Protein AF-0000000084998919 (afdb_homodimer)

Structure (mmCIF, N/CA/C/O backbone):
data_AF-0000000084998919-model_v1
#
loop_
_entity.id
_entity.type
_entity.pdbx_description
1 polymer 'Protein phosphatase'
#
loop_
_atom_site.group_PDB
_atom_site.id
_atom_site.type_symbol
_atom_site.label_atom_id
_atom_site.label_alt_id
_atom_site.label_comp_id
_atom_site.label_asym_id
_atom_site.label_entity_id
_atom_site.label_seq_id
_atom_site.pdbx_PDB_ins_code
_atom_site.Cartn_x
_atom_site.Cartn_y
_atom_site.Cartn_z
_atom_site.occupancy
_atom_site.B_iso_or_equiv
_atom_site.auth_seq_id
_atom_site.auth_comp_id
_atom_site.auth_asym_id
_atom_site.auth_atom_id
_atom_site.pdbx_PDB_model_num
ATOM 1 N N . MET A 1 1 ? -21.094 8.062 -22.219 1 37.66 1 MET A N 1
ATOM 2 C CA . MET A 1 1 ? -20.047 7.621 -21.297 1 37.66 1 MET A CA 1
ATOM 3 C C . MET A 1 1 ? -20.672 7.105 -20 1 37.66 1 MET A C 1
ATOM 5 O O . MET A 1 1 ? -21.484 7.793 -19.375 1 37.66 1 MET A O 1
ATOM 9 N N . GLU A 1 2 ? -20.922 5.879 -19.828 1 47.16 2 GLU A N 1
ATOM 10 C CA . GLU A 1 2 ? -21.688 5.277 -18.75 1 47.16 2 GLU A CA 1
ATOM 11 C C . GLU A 1 2 ? -21.375 5.945 -17.406 1 47.16 2 GLU A C 1
ATOM 13 O O . GLU A 1 2 ? -20.219 6.301 -17.141 1 47.16 2 GLU A O 1
ATOM 18 N N . GLN A 1 3 ? -22.203 6.664 -16.875 1 56.97 3 GLN A N 1
ATOM 19 C CA . GLN A 1 3 ? -22.156 7.387 -15.602 1 56.97 3 GLN A CA 1
ATOM 20 C C . GLN A 1 3 ? -21.578 6.512 -14.492 1 56.97 3 GLN A C 1
ATOM 22 O O . GLN A 1 3 ? -22.219 5.547 -14.062 1 56.97 3 GLN A O 1
ATOM 27 N N . ILE A 1 4 ? -20.25 6.324 -14.516 1 64.62 4 ILE A N 1
ATOM 28 C CA . ILE A 1 4 ? -19.641 5.57 -13.43 1 64.62 4 ILE A CA 1
ATOM 29 C C . ILE A 1 4 ? -20.219 6.035 -12.094 1 64.62 4 ILE A C 1
ATOM 31 O O . ILE A 1 4 ? -20.281 7.234 -11.812 1 64.62 4 ILE A O 1
ATOM 35 N N . SER A 1 5 ? -21.031 5.168 -11.445 1 81.38 5 SER A N 1
ATOM 36 C CA . SER A 1 5 ? -21.688 5.473 -10.18 1 81.38 5 SER A CA 1
ATOM 37 C C . SER A 1 5 ? -20.672 5.629 -9.055 1 81.38 5 SER A C 1
ATOM 39 O O . SER A 1 5 ? -19.531 5.203 -9.18 1 81.38 5 SER A O 1
ATOM 41 N N . ARG A 1 6 ? -21.094 6.332 -8.109 1 81 6 ARG A N 1
ATOM 42 C CA . ARG A 1 6 ? -20.328 6.5 -6.891 1 81 6 ARG A CA 1
ATOM 43 C C . ARG A 1 6 ? -19.859 5.152 -6.348 1 81 6 ARG A C 1
ATOM 45 O O . ARG A 1 6 ? -18.688 4.988 -6.008 1 81 6 ARG A O 1
ATOM 52 N N . THR A 1 7 ? -20.688 4.25 -6.406 1 82.25 7 THR A N 1
ATOM 53 C CA . THR A 1 7 ? -20.406 2.922 -5.875 1 82.25 7 THR A CA 1
ATOM 54 C C . THR A 1 7 ? -19.328 2.223 -6.715 1 82.25 7 THR A C 1
ATOM 56 O O . THR A 1 7 ? -18.469 1.528 -6.176 1 82.25 7 THR A O 1
ATOM 59 N N . SER A 1 8 ? -19.453 2.494 -7.938 1 87.25 8 SER A N 1
ATOM 60 C CA . SER A 1 8 ? -18.5 1.876 -8.844 1 87.25 8 SER A CA 1
ATOM 61 C C . SER A 1 8 ? -17.094 2.443 -8.625 1 87.25 8 SER A C 1
ATOM 63 O O . SER A 1 8 ? -16.109 1.699 -8.609 1 87.25 8 SER A O 1
ATOM 65 N N . ILE A 1 9 ? -17.031 3.713 -8.43 1 87.44 9 ILE A N 1
ATOM 66 C CA . ILE A 1 9 ? -15.742 4.367 -8.234 1 87.44 9 ILE A CA 1
ATOM 67 C C . ILE A 1 9 ? -15.125 3.908 -6.914 1 87.44 9 ILE A C 1
ATOM 69 O O . ILE A 1 9 ? -13.938 3.6 -6.852 1 87.44 9 ILE A O 1
ATOM 73 N N . GLN A 1 10 ? -15.875 3.83 -5.879 1 86.44 10 GLN A N 1
ATOM 74 C CA . GLN A 1 10 ? -15.391 3.371 -4.582 1 86.44 10 GLN A CA 1
ATOM 75 C C . GLN A 1 10 ? -14.914 1.922 -4.656 1 86.44 10 GLN A C 1
ATOM 77 O O . GLN A 1 10 ? -13.906 1.562 -4.043 1 86.44 10 GLN A O 1
ATOM 82 N N . ALA A 1 11 ? -15.656 1.193 -5.395 1 86.38 11 ALA A N 1
ATOM 83 C CA . ALA A 1 11 ? -15.273 -0.208 -5.559 1 86.38 11 ALA A CA 1
ATOM 84 C C . ALA A 1 11 ? -13.93 -0.334 -6.266 1 86.38 11 ALA A C 1
ATOM 86 O O . ALA A 1 11 ? -13.102 -1.163 -5.887 1 86.38 11 ALA A O 1
ATOM 87 N N . LYS A 1 12 ? -13.734 0.476 -7.219 1 90.25 12 LYS A N 1
ATOM 88 C CA . LYS A 1 12 ? -12.477 0.462 -7.953 1 90.25 12 LYS A CA 1
ATOM 89 C C . LYS A 1 12 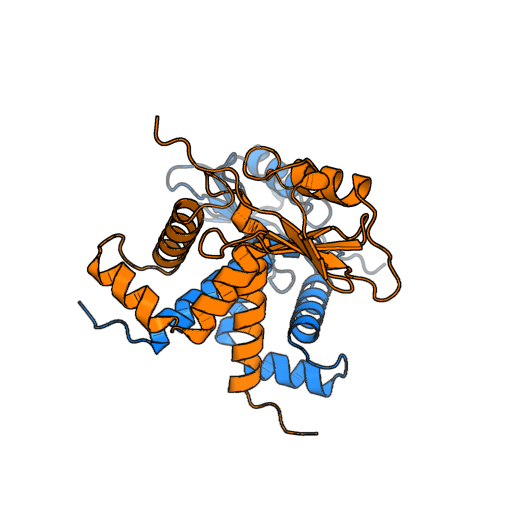? -11.32 0.926 -7.066 1 90.25 12 LYS A C 1
ATOM 91 O O . LYS A 1 12 ? -10.234 0.346 -7.098 1 90.25 12 LYS A O 1
ATOM 96 N N . ALA A 1 13 ? -11.602 1.945 -6.324 1 91.81 13 ALA A N 1
ATOM 97 C CA . ALA A 1 13 ? -10.586 2.439 -5.402 1 91.81 13 ALA A CA 1
ATOM 98 C C . ALA A 1 13 ? -10.234 1.385 -4.355 1 91.81 13 ALA A C 1
ATOM 100 O O . ALA A 1 13 ? -9.062 1.206 -4.02 1 91.81 13 ALA A O 1
ATOM 101 N N . PHE A 1 14 ? -11.273 0.803 -3.916 1 90.75 14 PHE A N 1
ATOM 102 C CA . PHE A 1 14 ? -11.086 -0.274 -2.951 1 90.75 14 PHE A CA 1
ATOM 103 C C . PHE A 1 14 ? -10.219 -1.384 -3.541 1 90.75 14 PHE A C 1
ATOM 105 O O . PHE A 1 14 ? -9.242 -1.812 -2.924 1 90.75 14 PHE A O 1
ATOM 112 N N . GLU A 1 15 ?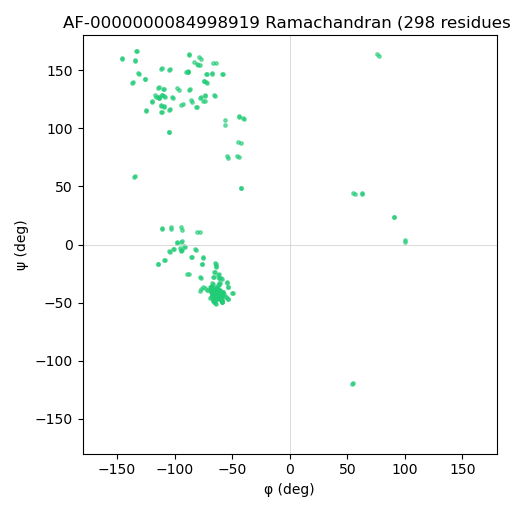 -10.539 -1.79 -4.633 1 90.69 15 GLU A N 1
ATOM 113 C CA . GLU A 1 15 ? -9.82 -2.879 -5.277 1 90.69 15 GLU A CA 1
ATOM 114 C C . GLU A 1 15 ? -8.367 -2.488 -5.555 1 90.69 15 GLU A C 1
ATOM 116 O O . GLU A 1 15 ? -7.449 -3.275 -5.316 1 90.69 15 GLU A O 1
ATOM 121 N N . PHE A 1 16 ? -8.234 -1.355 -6.059 1 94.31 16 PHE A N 1
ATOM 122 C CA . PHE A 1 16 ? -6.887 -0.884 -6.352 1 94.31 16 PHE A CA 1
ATOM 123 C C . PHE A 1 16 ? -6.035 -0.853 -5.086 1 94.31 16 PHE A C 1
ATOM 125 O O . PHE A 1 16 ? -4.902 -1.333 -5.086 1 94.31 16 PHE A O 1
ATOM 132 N N . ALA A 1 17 ? -6.574 -0.285 -4.047 1 95.31 17 ALA A N 1
ATOM 133 C CA . ALA A 1 17 ? -5.832 -0.177 -2.793 1 95.31 17 ALA A CA 1
ATOM 134 C C . ALA A 1 17 ? -5.477 -1.556 -2.244 1 95.31 17 ALA A C 1
ATOM 136 O O . ALA A 1 17 ? -4.371 -1.767 -1.746 1 95.31 17 ALA A O 1
ATOM 137 N N . LEU A 1 18 ? -6.398 -2.412 -2.344 1 94.06 18 LEU A N 1
ATOM 138 C CA . LEU A 1 18 ? -6.172 -3.762 -1.836 1 94.06 18 LEU A CA 1
ATOM 139 C C . LEU A 1 18 ? -5.086 -4.469 -2.635 1 94.06 18 LEU A C 1
ATOM 141 O O . LEU A 1 18 ? -4.211 -5.125 -2.059 1 94.06 18 LEU A O 1
ATOM 145 N N . LEU A 1 19 ? -5.105 -4.309 -3.885 1 93.69 19 LEU A N 1
ATOM 146 C CA . LEU A 1 19 ? -4.105 -4.957 -4.727 1 93.69 19 LEU A CA 1
ATOM 147 C C . LEU A 1 19 ? -2.721 -4.367 -4.477 1 93.69 19 LEU A C 1
ATOM 149 O O . LEU A 1 19 ? -1.732 -5.102 -4.41 1 93.69 19 LEU A O 1
ATOM 153 N N . GLU A 1 20 ? -2.674 -3.086 -4.336 1 95.5 20 GLU A N 1
ATOM 154 C CA . GLU A 1 20 ? -1.404 -2.449 -4 1 95.5 20 GLU A CA 1
ATOM 155 C C . GLU A 1 20 ? -0.883 -2.932 -2.65 1 95.5 20 GLU A C 1
ATOM 157 O O . GLU A 1 20 ? 0.324 -3.107 -2.471 1 95.5 20 GLU A O 1
ATOM 162 N N . LEU A 1 21 ? -1.812 -3.088 -1.752 1 96.38 21 LEU A N 1
ATOM 163 C CA . LEU A 1 21 ? -1.443 -3.605 -0.439 1 96.38 21 LEU A CA 1
ATOM 164 C C . LEU A 1 21 ? -0.798 -4.98 -0.558 1 96.38 21 LEU A C 1
ATOM 166 O O . LEU A 1 21 ? 0.233 -5.246 0.066 1 96.38 21 LEU A O 1
ATOM 170 N N . ILE A 1 22 ? -1.343 -5.738 -1.335 1 96.81 22 ILE A N 1
ATOM 171 C CA . ILE A 1 22 ? -0.809 -7.078 -1.531 1 96.81 22 ILE A CA 1
ATOM 172 C C . ILE A 1 22 ? 0.579 -6.996 -2.164 1 96.81 22 ILE A C 1
ATOM 174 O O . ILE A 1 22 ? 1.525 -7.625 -1.684 1 96.81 22 ILE A O 1
ATOM 178 N N . TYR A 1 23 ? 0.695 -6.172 -3.211 1 94.56 23 TYR A N 1
ATOM 179 C CA . TYR A 1 23 ? 1.979 -5.996 -3.881 1 94.56 23 TYR A CA 1
ATOM 180 C C . TYR A 1 23 ? 3.062 -5.598 -2.885 1 94.56 23 TYR A C 1
ATOM 182 O O . TYR A 1 23 ? 4.191 -6.094 -2.957 1 94.56 23 TYR A O 1
ATOM 190 N N . SER A 1 24 ? 2.672 -4.922 -1.953 1 94.12 24 SER A N 1
ATOM 191 C CA . SER A 1 24 ? 3.645 -4.34 -1.036 1 94.12 24 SER A CA 1
ATOM 192 C C . SER A 1 24 ? 3.965 -5.293 0.11 1 94.12 24 SER A C 1
ATOM 194 O O . SER A 1 24 ? 5.062 -5.25 0.67 1 94.12 24 SER A O 1
ATOM 196 N N . LYS A 1 25 ? 3.064 -6.191 0.436 1 96.88 25 LYS A N 1
ATOM 197 C CA . LYS A 1 25 ? 3.238 -6.914 1.692 1 96.88 25 LYS A CA 1
ATOM 198 C C . LYS A 1 25 ? 3.502 -8.398 1.44 1 96.88 25 LYS A C 1
ATOM 200 O O . LYS A 1 25 ? 3.992 -9.102 2.324 1 96.88 25 LYS A O 1
ATOM 205 N N . ARG A 1 26 ? 3.234 -8.836 0.348 1 96.81 26 ARG A N 1
ATOM 206 C CA . ARG A 1 26 ? 3.168 -10.266 0.086 1 96.81 26 ARG A CA 1
ATOM 207 C C . ARG A 1 26 ? 4.5 -10.945 0.4 1 96.81 26 ARG A C 1
ATOM 209 O O . ARG A 1 26 ? 4.527 -12.086 0.855 1 96.81 26 ARG A O 1
ATOM 216 N N . ASP A 1 27 ? 5.598 -10.32 0.28 1 96.62 27 ASP A N 1
ATOM 217 C CA . ASP A 1 27 ? 6.898 -10.945 0.482 1 96.62 27 ASP A CA 1
ATOM 218 C C . ASP A 1 27 ? 7.254 -11.016 1.966 1 96.62 27 ASP A C 1
ATOM 220 O O . ASP A 1 27 ? 8.266 -11.609 2.342 1 96.62 27 ASP A O 1
ATOM 224 N N . SER A 1 28 ? 6.402 -10.438 2.807 1 96.75 28 SER A N 1
ATOM 225 C CA . SER A 1 28 ? 6.664 -10.438 4.242 1 96.75 28 SER A CA 1
ATOM 226 C C . SER A 1 28 ? 6.168 -11.727 4.895 1 96.75 28 SER A C 1
ATOM 228 O O . SER A 1 28 ? 6.504 -12.016 6.043 1 96.75 28 SER A O 1
ATOM 230 N N . PHE A 1 29 ? 5.441 -12.492 4.199 1 97.31 29 PHE A N 1
ATOM 231 C CA . PHE A 1 29 ? 4.848 -13.695 4.773 1 97.31 29 PHE A CA 1
ATOM 232 C C . PHE A 1 29 ? 5.59 -14.945 4.316 1 97.31 29 PHE A C 1
ATOM 234 O O . PHE A 1 29 ? 5.566 -15.289 3.133 1 97.31 29 PHE A O 1
ATOM 241 N N . GLN A 1 30 ? 6.18 -15.617 5.293 1 96.88 30 GLN A N 1
ATOM 242 C CA . GLN A 1 30 ? 7.016 -16.781 5.004 1 96.88 30 GLN A CA 1
ATOM 243 C C . GLN A 1 30 ? 6.289 -18.078 5.352 1 96.88 30 GLN A C 1
ATOM 245 O O . GLN A 1 30 ? 5.449 -18.109 6.25 1 96.88 30 GLN A O 1
ATOM 250 N N . PRO A 1 31 ? 6.594 -19.234 4.625 1 97.12 31 PRO A N 1
ATOM 251 C CA . PRO A 1 31 ? 7.48 -19.375 3.469 1 97.12 31 PRO A CA 1
ATOM 252 C C . PRO A 1 31 ? 6.871 -18.828 2.184 1 97.12 31 PRO A C 1
ATOM 254 O O . PRO A 1 31 ? 5.684 -19.031 1.921 1 97.12 31 PRO A O 1
ATOM 257 N N . LEU A 1 32 ? 7.637 -18.203 1.383 1 97 32 LEU A N 1
ATOM 258 C CA . LEU A 1 32 ? 7.141 -17.625 0.136 1 97 32 LEU A CA 1
ATOM 259 C C . LEU A 1 32 ? 6.527 -18.703 -0.751 1 97 32 LEU A C 1
ATOM 261 O O . LEU A 1 32 ? 6.934 -19.859 -0.7 1 97 32 LEU A O 1
ATOM 265 N N . TRP A 1 33 ? 5.52 -18.266 -1.468 1 97.12 33 TRP A N 1
ATOM 266 C CA . TRP A 1 33 ? 4.906 -19.125 -2.479 1 97.12 33 TRP A CA 1
ATOM 267 C C . TRP A 1 33 ? 4.281 -20.359 -1.841 1 97.12 33 TRP A C 1
ATOM 269 O O . TRP A 1 33 ? 4.496 -21.484 -2.303 1 97.12 33 TRP A O 1
ATOM 279 N N . SER A 1 34 ? 3.613 -20.234 -0.817 1 96.19 34 SER A N 1
ATOM 280 C CA . SER A 1 34 ? 2.951 -21.328 -0.124 1 96.19 34 SER A CA 1
ATOM 281 C C . SER A 1 34 ? 1.522 -20.953 0.261 1 96.19 34 SER A C 1
ATOM 283 O O . SER A 1 34 ? 1.191 -19.781 0.373 1 96.19 34 SER A O 1
ATOM 285 N N . VAL A 1 35 ? 0.712 -22 0.474 1 95.38 35 VAL A N 1
ATOM 286 C CA . VAL A 1 35 ? -0.646 -21.797 0.963 1 95.38 35 VAL A CA 1
ATOM 287 C C . VAL A 1 35 ? -0.602 -21.125 2.336 1 95.38 35 VAL A C 1
ATOM 289 O O . VAL A 1 35 ? -1.447 -20.281 2.652 1 95.38 35 VAL A O 1
ATOM 292 N N . ASP A 1 36 ? 0.438 -21.391 3.021 1 96.38 36 ASP A N 1
ATOM 293 C CA . ASP A 1 36 ? 0.596 -20.828 4.359 1 96.38 36 ASP A CA 1
ATOM 294 C C . ASP A 1 36 ? 0.81 -19.328 4.301 1 96.38 36 ASP A C 1
ATOM 296 O O . ASP A 1 36 ? 0.238 -18.578 5.098 1 96.38 36 ASP A O 1
ATOM 300 N N . SER A 1 37 ? 1.656 -18.875 3.41 1 97.25 37 SER A N 1
ATOM 301 C CA . SER A 1 37 ? 1.906 -17.453 3.307 1 97.25 37 SER A CA 1
ATOM 302 C C . SER A 1 37 ? 0.637 -16.688 2.928 1 97.25 37 SER A C 1
ATOM 304 O O . SER A 1 37 ? 0.391 -15.594 3.43 1 97.25 37 SER A O 1
ATOM 306 N N . TRP A 1 38 ? -0.185 -17.281 2.123 1 95.88 38 TRP A N 1
ATOM 307 C CA . TRP A 1 38 ? -1.464 -16.688 1.739 1 95.88 38 TRP A CA 1
ATOM 308 C C . TRP A 1 38 ? -2.406 -16.609 2.936 1 95.88 38 TRP A C 1
ATOM 310 O O . TRP A 1 38 ? -3.008 -15.57 3.189 1 95.88 38 TRP A O 1
ATOM 320 N N . ALA A 1 39 ? -2.477 -17.688 3.625 1 94.06 39 ALA A N 1
ATOM 321 C CA . ALA A 1 39 ? -3.33 -17.734 4.809 1 94.06 39 ALA A CA 1
ATOM 322 C C . ALA A 1 39 ? -2.885 -16.688 5.836 1 94.06 39 ALA A C 1
ATOM 324 O O . ALA A 1 39 ? -3.717 -16.016 6.441 1 94.06 39 ALA A O 1
ATOM 325 N N . LYS A 1 40 ? -1.586 -16.594 6.043 1 96.12 40 LYS A N 1
ATOM 326 C CA . LYS A 1 40 ? -1.037 -15.617 6.977 1 96.12 40 LYS A CA 1
ATOM 327 C C . LYS A 1 40 ? -1.393 -14.195 6.555 1 96.12 40 LYS A C 1
ATOM 329 O O . LYS A 1 40 ? -1.718 -13.359 7.398 1 96.12 40 LYS A O 1
ATOM 334 N N . PHE A 1 41 ? -1.355 -13.938 5.32 1 96.38 41 PHE A N 1
ATOM 335 C CA . PHE A 1 41 ? -1.739 -12.625 4.816 1 96.38 41 PHE A CA 1
ATOM 336 C C . PHE A 1 41 ? -3.199 -12.328 5.141 1 96.38 41 PHE A C 1
ATOM 338 O O . PHE A 1 41 ? -3.523 -11.242 5.625 1 96.38 41 PHE A O 1
ATOM 345 N N . LEU A 1 42 ? -4.062 -13.305 4.875 1 94 42 LEU A N 1
ATOM 346 C CA . LEU A 1 42 ? -5.488 -13.102 5.109 1 94 42 LEU A CA 1
ATOM 347 C C . LEU A 1 42 ? -5.766 -12.859 6.59 1 94 42 LEU A C 1
ATOM 349 O O . LEU A 1 42 ? -6.59 -12.016 6.945 1 94 42 LEU A O 1
ATOM 353 N N . ILE A 1 43 ? -5.07 -13.609 7.379 1 95.31 43 ILE A N 1
ATOM 354 C CA . ILE A 1 43 ? -5.215 -13.438 8.82 1 95.31 43 ILE A CA 1
ATOM 355 C C . ILE A 1 43 ? -4.734 -12.047 9.219 1 95.31 43 ILE A C 1
ATOM 357 O O . ILE A 1 43 ? -5.426 -11.328 9.953 1 95.31 43 ILE A O 1
ATOM 361 N N . TRP A 1 44 ? -3.584 -11.727 8.789 1 96.5 44 TRP A N 1
ATOM 362 C CA . TRP A 1 44 ? -3.018 -10.406 9.055 1 96.5 44 TRP A CA 1
ATOM 363 C C . TRP A 1 44 ? -3.979 -9.305 8.617 1 96.5 44 TRP A C 1
ATOM 365 O O . TRP A 1 44 ? -4.227 -8.359 9.375 1 96.5 44 TRP A O 1
ATOM 375 N N . LEU A 1 45 ? -4.555 -9.398 7.418 1 95.06 45 LEU A N 1
ATOM 376 C CA . LEU A 1 45 ? -5.48 -8.398 6.887 1 95.06 45 LEU A CA 1
ATOM 377 C C . LEU A 1 45 ? -6.73 -8.305 7.754 1 95.06 45 LEU A C 1
ATOM 379 O O . LEU A 1 45 ? -7.164 -7.203 8.102 1 95.06 45 LEU A O 1
ATOM 383 N N . SER A 1 46 ? -7.227 -9.422 8.102 1 94 46 SER A N 1
ATOM 384 C CA . SER A 1 46 ? -8.43 -9.453 8.93 1 94 46 SER A CA 1
ATOM 385 C C . SER A 1 46 ? -8.203 -8.781 10.273 1 94 46 SER A C 1
ATOM 387 O O . SER A 1 46 ? -9.039 -8 10.734 1 94 46 SER A O 1
ATOM 389 N N . LEU A 1 47 ? -7.062 -9.039 10.867 1 94.31 47 LEU A N 1
ATOM 390 C CA . LEU A 1 47 ? -6.719 -8.453 12.164 1 94.31 47 LEU A CA 1
ATOM 391 C C . LEU A 1 47 ? -6.582 -6.934 12.055 1 94.31 47 LEU A C 1
ATOM 393 O O . LEU A 1 47 ? -7.035 -6.199 12.93 1 94.31 47 LEU A O 1
ATOM 397 N N . ASN A 1 48 ? -6.008 -6.562 10.961 1 93.44 48 ASN A N 1
ATOM 398 C CA . ASN A 1 48 ? -5.801 -5.133 10.773 1 93.44 48 ASN A CA 1
ATOM 399 C C . ASN A 1 48 ? -7.102 -4.422 10.398 1 93.44 48 ASN A C 1
ATOM 401 O O . ASN A 1 48 ? -7.172 -3.193 10.438 1 93.44 48 ASN A O 1
ATOM 405 N N . CYS A 1 49 ? -8.07 -5.133 10.109 1 90.38 49 CYS A N 1
ATOM 406 C CA . CYS A 1 49 ? -9.398 -4.57 9.859 1 90.38 49 CYS A CA 1
ATOM 407 C C . CYS A 1 49 ? -10.242 -4.598 11.133 1 90.38 49 CYS A C 1
ATOM 409 O O . CYS A 1 49 ? -11.43 -4.281 11.094 1 90.38 49 CYS A O 1
ATOM 411 N N . GLY A 1 50 ? -9.766 -5.031 12.258 1 87.19 50 GLY A N 1
ATOM 412 C CA . GLY A 1 50 ? -10.43 -4.941 13.547 1 87.19 50 GLY A CA 1
ATOM 413 C C . GLY A 1 50 ? -11.109 -6.238 13.961 1 87.19 50 GLY A C 1
ATOM 414 O O . GLY A 1 50 ? -11.883 -6.262 14.914 1 87.19 50 GLY A O 1
ATOM 415 N N . LEU A 1 51 ? -10.906 -7.211 13.125 1 87.75 51 LEU A N 1
ATOM 416 C CA . LEU A 1 51 ? -11.516 -8.492 13.477 1 87.75 51 LEU A CA 1
ATOM 417 C C . LEU A 1 51 ? -10.633 -9.258 14.453 1 87.75 51 LEU A C 1
ATOM 419 O O . LEU A 1 51 ? -9.438 -8.977 14.57 1 87.75 51 LEU A O 1
ATOM 423 N N . SER A 1 52 ? -11.375 -10.125 15.125 1 85.25 52 SER A N 1
ATOM 424 C CA . SER A 1 52 ? -10.625 -10.938 16.078 1 85.25 52 SER A CA 1
ATOM 425 C C . SER A 1 52 ? -9.891 -12.078 15.375 1 85.25 52 SER A C 1
ATOM 427 O O . SER A 1 52 ? -10.148 -12.352 14.203 1 85.25 52 SER A O 1
ATOM 429 N N . GLY A 1 53 ? -8.859 -12.664 16.078 1 84.5 53 GLY A N 1
ATOM 430 C CA . GLY A 1 53 ? -8.086 -13.773 15.523 1 84.5 53 GLY A CA 1
ATOM 431 C C . GLY A 1 53 ? -8.789 -15.109 15.672 1 84.5 53 GLY A C 1
ATOM 432 O O . GLY A 1 53 ? -8.25 -16.141 15.273 1 84.5 53 GLY A O 1
ATOM 433 N N . GLU A 1 54 ? -10.031 -15.016 16.062 1 89.12 54 GLU A N 1
ATOM 434 C CA . GLU A 1 54 ? -10.797 -16.25 16.234 1 89.12 54 GLU A CA 1
ATOM 435 C C . GLU A 1 54 ? -11.266 -16.812 14.898 1 89.12 54 GLU A C 1
ATOM 437 O O . GLU A 1 54 ? -11.523 -16.047 13.961 1 89.12 54 GLU A O 1
ATOM 442 N N . LYS A 1 55 ? -11.477 -18.094 14.875 1 87.12 55 LYS A N 1
ATOM 443 C CA . LYS A 1 55 ? -11.828 -18.797 13.641 1 87.12 55 LYS A CA 1
ATOM 444 C C . LYS A 1 55 ? -13.109 -18.234 13.031 1 87.12 55 LYS A C 1
ATOM 446 O O . LYS A 1 55 ? -13.18 -18 11.82 1 87.12 55 LYS A O 1
ATOM 451 N N . GLU A 1 56 ? -14.039 -18.047 13.844 1 87 56 GLU A N 1
ATOM 452 C CA . GLU A 1 56 ? -15.328 -17.547 13.367 1 87 56 GLU A CA 1
ATOM 453 C C . GLU A 1 56 ? -15.172 -16.188 12.703 1 87 56 GLU A C 1
ATOM 455 O O . GLU A 1 56 ? -15.797 -15.914 11.68 1 87 56 GLU A O 1
ATOM 460 N N . SER A 1 57 ? -14.406 -15.344 13.281 1 87.19 57 SER A N 1
ATOM 461 C CA . SER A 1 57 ? -14.164 -14.008 12.742 1 87.19 57 SER A CA 1
ATOM 462 C C . SER A 1 57 ? -13.438 -14.07 11.406 1 87.19 57 SER A C 1
ATOM 464 O O . SER A 1 57 ? -13.75 -13.32 10.477 1 87.19 57 SER A O 1
ATOM 466 N N . LEU A 1 58 ? -12.531 -14.969 11.305 1 86.44 58 LEU A N 1
ATOM 467 C CA . LEU A 1 58 ? -11.758 -15.125 10.078 1 86.44 58 LEU A CA 1
ATOM 468 C C . LEU A 1 58 ? -12.633 -15.656 8.945 1 86.44 58 LEU A C 1
ATOM 470 O O . LEU A 1 58 ? -12.484 -15.234 7.797 1 86.44 58 LEU A O 1
ATOM 474 N N . GLU A 1 59 ? -13.516 -16.516 9.336 1 87.06 59 GLU A N 1
ATOM 475 C CA . GLU A 1 59 ? -14.461 -17.047 8.352 1 87.06 59 GLU A CA 1
ATOM 476 C C . GLU A 1 59 ? -15.406 -15.953 7.863 1 87.06 59 GLU A C 1
ATOM 478 O O . GLU A 1 59 ? -15.734 -15.883 6.676 1 87.06 59 GLU A O 1
ATOM 483 N N . MET A 1 60 ? -15.781 -15.141 8.773 1 87.88 60 MET A N 1
ATOM 484 C CA . MET A 1 60 ? -16.656 -14.016 8.422 1 87.88 60 MET A CA 1
ATOM 485 C C . MET A 1 60 ? -15.938 -13.055 7.48 1 87.88 60 MET A C 1
ATOM 487 O O . MET A 1 60 ? -16.547 -12.539 6.543 1 87.88 60 MET A O 1
ATOM 491 N N . PHE A 1 61 ? -14.766 -12.852 7.793 1 91.5 61 PHE A N 1
ATOM 492 C CA . PHE A 1 61 ? -13.961 -11.992 6.938 1 91.5 61 PHE A CA 1
ATOM 493 C C . PHE A 1 61 ? -13.898 -12.539 5.516 1 91.5 61 PHE A C 1
ATOM 495 O O . PHE A 1 61 ? -14.164 -11.82 4.555 1 91.5 61 PHE A O 1
ATOM 502 N N . ALA A 1 62 ? -13.586 -13.781 5.402 1 87.44 62 ALA A N 1
ATOM 503 C CA . ALA A 1 62 ? -13.477 -14.43 4.102 1 87.44 62 ALA A CA 1
ATOM 504 C C . ALA A 1 62 ? -14.797 -14.336 3.332 1 87.44 62 ALA A C 1
ATOM 506 O O . ALA A 1 62 ? -14.805 -14.039 2.137 1 87.44 62 ALA A O 1
ATOM 507 N N . LYS A 1 63 ? -15.844 -14.523 4.031 1 89.62 63 LYS A N 1
ATOM 508 C CA . LYS A 1 63 ? -17.156 -14.445 3.416 1 89.62 63 LYS A CA 1
ATOM 509 C C . LYS A 1 63 ? -17.469 -13.023 2.955 1 89.62 63 LYS A C 1
ATOM 511 O O . LYS A 1 63 ? -18.062 -12.828 1.888 1 89.62 63 LYS A O 1
ATOM 516 N N . ALA A 1 64 ? -17.078 -12.141 3.744 1 89.88 64 ALA A N 1
ATOM 517 C CA . ALA A 1 64 ? -17.359 -10.734 3.439 1 89.88 64 ALA A CA 1
ATOM 518 C C . ALA A 1 64 ? -16.578 -10.281 2.209 1 89.88 64 ALA A C 1
ATOM 520 O O . ALA A 1 64 ? -17.078 -9.492 1.405 1 89.88 64 ALA A O 1
ATOM 521 N N . MET A 1 65 ? -15.391 -10.648 2.027 1 88.81 65 MET A N 1
ATOM 522 C CA . MET A 1 65 ? -14.578 -10.281 0.874 1 88.81 65 MET A CA 1
ATOM 523 C C . MET A 1 65 ? -15.133 -10.898 -0.406 1 88.81 65 MET A C 1
ATOM 525 O O . MET A 1 65 ? -15.055 -10.289 -1.476 1 88.81 65 MET A O 1
ATOM 529 N N . GLY A 1 66 ? -15.812 -12.047 -0.199 1 88.94 66 GLY A N 1
ATOM 530 C CA . GLY A 1 66 ? -16.406 -12.734 -1.336 1 88.94 66 GLY A CA 1
ATOM 531 C C . GLY A 1 66 ? -15.391 -13.508 -2.158 1 88.94 66 GLY A C 1
ATOM 532 O O . GLY A 1 66 ? -14.211 -13.156 -2.197 1 88.94 66 GLY A O 1
ATOM 533 N N . SER A 1 67 ? -15.891 -14.43 -2.959 1 91 67 SER A N 1
ATOM 534 C CA . SER A 1 67 ? -15.047 -15.367 -3.693 1 91 67 SER A CA 1
ATOM 535 C C . SER A 1 67 ? -14.344 -14.68 -4.863 1 91 67 SER A C 1
ATOM 537 O O . SER A 1 67 ? -13.164 -14.922 -5.121 1 91 67 SER A O 1
ATOM 539 N N . ALA A 1 68 ? -15.039 -13.805 -5.484 1 90.25 68 ALA A N 1
ATOM 540 C CA . ALA A 1 68 ? -14.477 -13.148 -6.66 1 90.25 68 ALA A CA 1
ATOM 541 C C . ALA A 1 68 ? -13.273 -12.289 -6.281 1 90.25 68 ALA A C 1
ATOM 543 O O . ALA A 1 68 ? -12.203 -12.406 -6.883 1 90.25 68 ALA A O 1
ATOM 544 N N . LEU A 1 69 ? -13.453 -11.492 -5.285 1 90.12 69 LEU A N 1
ATOM 545 C CA . LEU A 1 69 ? -12.375 -10.617 -4.848 1 90.12 69 LEU A CA 1
ATOM 546 C C . LEU A 1 69 ? -11.219 -11.422 -4.258 1 90.12 69 LEU A C 1
ATOM 548 O O . LEU A 1 69 ? -10.055 -11.148 -4.555 1 90.12 69 LEU A O 1
ATOM 552 N N . THR A 1 70 ? -11.523 -12.43 -3.479 1 92.19 70 THR A N 1
ATOM 553 C CA . THR A 1 70 ? -10.492 -13.25 -2.852 1 92.19 70 THR A CA 1
ATOM 554 C C . THR A 1 70 ? -9.648 -13.961 -3.908 1 92.19 70 THR A C 1
ATOM 556 O O . THR A 1 70 ? -8.43 -14.047 -3.781 1 92.19 70 THR A O 1
ATOM 559 N N . SER A 1 71 ? -10.344 -14.414 -4.898 1 93.75 71 SER A N 1
ATOM 560 C CA . SER A 1 71 ? -9.633 -15.086 -5.98 1 93.75 71 SER A CA 1
ATOM 561 C C . SER A 1 71 ? -8.68 -14.125 -6.688 1 93.75 71 SER A C 1
ATOM 563 O O . SER A 1 71 ? -7.535 -14.484 -6.984 1 93.75 71 SER A O 1
ATOM 565 N N . ARG A 1 72 ? -9.117 -12.93 -6.906 1 93.75 72 ARG A N 1
ATOM 566 C CA . ARG A 1 72 ? -8.273 -11.922 -7.547 1 93.75 72 ARG A CA 1
ATOM 567 C C . ARG A 1 72 ? -7.086 -11.555 -6.664 1 93.75 72 ARG A C 1
ATOM 569 O O . ARG A 1 72 ? -5.961 -11.414 -7.148 1 93.75 72 ARG A O 1
ATOM 576 N N . MET A 1 73 ? -7.379 -11.391 -5.387 1 94.94 73 MET A N 1
ATOM 577 C CA . MET A 1 73 ? -6.316 -11.086 -4.438 1 94.94 73 MET A CA 1
ATOM 578 C C . MET A 1 73 ? -5.258 -12.188 -4.438 1 94.94 73 MET A C 1
ATOM 580 O O . MET A 1 73 ? -4.059 -11.898 -4.445 1 94.94 73 MET A O 1
ATOM 584 N N . ARG A 1 74 ? -5.746 -13.383 -4.457 1 96.31 74 ARG A N 1
ATOM 585 C CA . ARG A 1 74 ? -4.828 -14.523 -4.426 1 96.31 74 ARG A CA 1
ATOM 586 C C . ARG A 1 74 ? -3.963 -14.562 -5.68 1 96.31 74 ARG A C 1
ATOM 588 O O . ARG A 1 74 ? -2.76 -14.82 -5.602 1 96.31 74 ARG A O 1
ATOM 595 N N . LYS A 1 75 ? -4.566 -14.336 -6.773 1 96.69 75 LYS A N 1
ATOM 596 C CA . LYS A 1 75 ? -3.816 -14.297 -8.023 1 96.69 75 LYS A CA 1
ATOM 597 C C . LYS A 1 75 ? -2.676 -13.281 -7.949 1 96.69 75 LYS A C 1
ATOM 599 O O . LYS A 1 75 ? -1.533 -13.602 -8.289 1 96.69 75 LYS A O 1
ATOM 604 N N . ILE A 1 76 ? -2.982 -12.125 -7.434 1 97 76 ILE A N 1
ATOM 605 C CA . ILE A 1 76 ? -1.993 -11.062 -7.328 1 97 76 ILE A CA 1
ATOM 606 C C . ILE A 1 76 ? -0.923 -11.453 -6.309 1 97 76 ILE A C 1
ATOM 608 O O . ILE A 1 76 ? 0.258 -11.148 -6.496 1 97 76 ILE A O 1
ATOM 612 N N . PHE A 1 77 ? -1.336 -12.117 -5.297 1 98.31 77 PHE A N 1
ATOM 613 C CA . PHE A 1 77 ? -0.423 -12.547 -4.246 1 98.31 77 PHE A CA 1
ATOM 614 C C . PHE A 1 77 ? 0.648 -13.477 -4.805 1 98.31 77 PHE A C 1
ATOM 616 O O . PHE A 1 77 ? 1.812 -13.406 -4.406 1 98.31 77 PHE A O 1
ATOM 623 N N . PHE A 1 78 ? 0.296 -14.258 -5.801 1 98.5 78 PHE A N 1
ATOM 624 C CA . PHE A 1 78 ? 1.203 -15.305 -6.258 1 98.5 78 PHE A CA 1
ATOM 625 C C . PHE A 1 78 ? 1.75 -14.984 -7.645 1 98.5 78 PHE A C 1
ATOM 627 O O . PHE A 1 78 ? 2.303 -15.859 -8.312 1 98.5 78 PHE A O 1
ATOM 634 N N . GLU A 1 79 ? 1.598 -13.797 -8.117 1 97.94 79 GLU A N 1
ATOM 635 C CA . GLU A 1 79 ? 2.201 -13.391 -9.383 1 97.94 79 GLU A CA 1
ATOM 636 C C . GLU A 1 79 ? 3.318 -12.375 -9.164 1 97.94 79 GLU A C 1
ATOM 638 O O . GLU A 1 79 ? 3.352 -11.695 -8.133 1 97.94 79 GLU A O 1
ATOM 643 N N . ARG A 1 80 ? 4.246 -12.359 -10.039 1 98 80 ARG A N 1
ATOM 644 C CA . ARG A 1 80 ? 5.297 -11.352 -10.094 1 98 80 ARG A CA 1
ATOM 645 C C . ARG A 1 80 ? 5.543 -10.891 -11.531 1 98 80 ARG A C 1
ATOM 647 O O . ARG A 1 80 ? 5.531 -11.711 -12.453 1 98 80 ARG A O 1
ATOM 654 N N . ALA A 1 81 ? 5.719 -9.641 -11.641 1 96.31 81 ALA A N 1
ATOM 655 C CA . ALA A 1 81 ? 6.148 -9.07 -12.914 1 96.31 81 ALA A CA 1
ATOM 656 C C . ALA A 1 81 ? 7.59 -8.578 -12.836 1 96.31 81 ALA A C 1
ATOM 658 O O . ALA A 1 81 ? 7.93 -7.762 -11.977 1 96.31 81 ALA A O 1
ATOM 659 N N . LEU A 1 82 ? 8.414 -9.156 -13.641 1 96.38 82 LEU A N 1
ATOM 660 C CA . LEU A 1 82 ? 9.805 -8.711 -13.758 1 96.38 82 LEU A CA 1
ATOM 661 C C . LEU A 1 82 ? 10.016 -7.926 -15.047 1 96.38 82 LEU A C 1
ATOM 663 O O . LEU A 1 82 ? 10.352 -8.508 -16.078 1 96.38 82 LEU A O 1
ATOM 667 N N . GLU A 1 83 ? 9.961 -6.645 -14.977 1 93.44 83 GLU A N 1
ATOM 668 C CA . GLU A 1 83 ? 9.961 -5.77 -16.141 1 93.44 83 GLU A CA 1
ATOM 669 C C . GLU A 1 83 ? 11.312 -5.812 -16.859 1 93.44 83 GLU A C 1
ATOM 671 O O . GLU A 1 83 ? 11.367 -5.75 -18.094 1 93.44 83 GLU A O 1
ATOM 676 N N . ASP A 1 84 ? 12.344 -5.867 -16.109 1 93.44 84 ASP A N 1
ATOM 677 C CA . ASP A 1 84 ? 13.68 -5.859 -16.703 1 93.44 84 ASP A CA 1
ATOM 678 C C . ASP A 1 84 ? 13.922 -7.113 -17.531 1 93.44 84 ASP A C 1
ATOM 680 O O . ASP A 1 84 ? 14.695 -7.09 -18.5 1 93.44 84 ASP A O 1
ATOM 684 N N . LEU A 1 85 ? 13.195 -8.211 -17.25 1 94.5 85 LEU A N 1
ATOM 685 C CA . LEU A 1 85 ? 13.281 -9.445 -18.016 1 94.5 85 LEU A CA 1
ATOM 686 C C . LEU A 1 85 ? 12.062 -9.609 -18.922 1 94.5 85 LEU A C 1
ATOM 688 O O . LEU A 1 85 ? 11.984 -10.562 -19.703 1 94.5 85 LEU A O 1
ATOM 692 N N . SER A 1 86 ? 11.148 -8.688 -18.75 1 94.62 86 SER A N 1
ATOM 693 C CA . SER A 1 86 ? 9.883 -8.695 -19.469 1 94.62 86 SER A CA 1
ATOM 694 C C . SER A 1 86 ? 9.133 -10.008 -19.281 1 94.62 86 SER A C 1
ATOM 696 O O . SER A 1 86 ? 8.656 -10.609 -20.234 1 94.62 86 SER A O 1
ATOM 698 N N . LEU A 1 87 ? 9.094 -10.492 -18.062 1 96.5 87 LEU A N 1
ATOM 699 C CA . LEU A 1 87 ? 8.438 -11.758 -17.75 1 96.5 87 LEU A CA 1
ATOM 700 C C . LEU A 1 87 ? 7.414 -11.57 -16.641 1 96.5 87 LEU A C 1
ATOM 702 O O . LEU A 1 87 ? 7.629 -10.781 -15.719 1 96.5 87 LEU A O 1
ATOM 706 N N . HIS A 1 88 ? 6.355 -12.227 -16.75 1 97.25 88 HIS A N 1
ATOM 707 C CA . HIS A 1 88 ? 5.328 -12.367 -15.734 1 97.25 88 HIS A CA 1
ATOM 708 C C . HIS A 1 88 ? 5.246 -13.805 -15.227 1 97.25 88 HIS A C 1
ATOM 710 O O . HIS A 1 88 ? 5.152 -14.742 -16.016 1 97.25 88 HIS A O 1
ATOM 716 N N . VAL A 1 89 ? 5.328 -13.93 -13.961 1 98 89 VAL A N 1
ATOM 717 C CA . VAL A 1 89 ? 5.34 -15.258 -13.352 1 98 89 VAL A CA 1
ATOM 718 C C . VAL A 1 89 ? 4.066 -15.461 -12.531 1 98 89 VAL A C 1
ATOM 720 O O . VAL A 1 89 ? 3.705 -14.609 -11.711 1 98 89 VAL A O 1
ATOM 723 N N . MET A 1 90 ? 3.332 -16.484 -12.758 1 97.88 90 MET A N 1
ATOM 724 C CA . MET A 1 90 ? 2.207 -16.938 -11.945 1 97.88 90 MET A CA 1
ATOM 725 C C . MET A 1 90 ? 2.533 -18.25 -11.25 1 97.88 90 MET A C 1
ATOM 727 O O . MET A 1 90 ? 2.693 -19.281 -11.906 1 97.88 90 MET A O 1
ATOM 731 N N . ALA A 1 91 ? 2.609 -18.203 -9.93 1 98.31 91 ALA A N 1
ATOM 732 C CA . ALA A 1 91 ? 3.076 -19.375 -9.195 1 98.31 91 ALA A CA 1
ATOM 733 C C . ALA A 1 91 ? 2.189 -19.656 -7.98 1 98.31 91 ALA A C 1
ATOM 735 O O . ALA A 1 91 ? 2.682 -19.75 -6.855 1 98.31 91 ALA A O 1
ATOM 736 N N . ASP A 1 92 ? 0.942 -19.844 -8.227 1 97.62 92 ASP A N 1
ATOM 737 C CA . ASP A 1 92 ? 0.037 -20.281 -7.168 1 97.62 92 ASP A CA 1
ATOM 738 C C . ASP A 1 92 ? 0.254 -21.75 -6.828 1 97.62 92 ASP A C 1
ATOM 740 O O . ASP A 1 92 ? 0.111 -22.609 -7.691 1 97.62 92 ASP A O 1
ATOM 744 N N . PRO A 1 93 ? 0.542 -22.047 -5.59 1 96.56 93 PRO A N 1
ATOM 745 C CA . PRO A 1 93 ? 0.83 -23.422 -5.199 1 96.56 93 PRO A CA 1
ATOM 746 C C . PRO A 1 93 ? -0.369 -24.359 -5.387 1 96.56 93 PRO A C 1
ATOM 748 O O . PRO A 1 93 ? -0.215 -25.578 -5.367 1 96.56 93 PRO A O 1
ATOM 751 N N . ALA A 1 94 ? -1.496 -23.812 -5.473 1 95.06 94 ALA A N 1
ATOM 752 C CA . ALA A 1 94 ? -2.682 -24.641 -5.684 1 95.06 94 ALA A CA 1
ATOM 753 C C . ALA A 1 94 ? -2.773 -25.109 -7.129 1 95.06 94 ALA A C 1
ATOM 755 O O . ALA A 1 94 ? -3.551 -26.016 -7.449 1 95.06 94 ALA A O 1
ATOM 756 N N . GLU A 1 95 ? -2.027 -24.469 -8.023 1 95.06 95 GLU A N 1
ATOM 757 C CA . GLU A 1 95 ? -1.993 -24.875 -9.43 1 95.06 95 GLU A CA 1
ATOM 758 C C . GLU A 1 95 ? -0.939 -25.953 -9.672 1 95.06 95 GLU A C 1
ATOM 760 O O . GLU A 1 95 ? -0.008 -26.109 -8.883 1 95.06 95 GLU A O 1
ATOM 765 N N . ALA A 1 96 ? -1.022 -26.609 -10.781 1 93.94 96 ALA A N 1
ATOM 766 C CA . ALA A 1 96 ? -0.168 -27.75 -11.07 1 93.94 96 ALA A CA 1
ATOM 767 C C . ALA A 1 96 ? 1.23 -27.297 -11.484 1 93.94 96 ALA A C 1
ATOM 769 O O . ALA A 1 96 ? 2.205 -28.031 -11.297 1 93.94 96 ALA A O 1
ATOM 770 N N . GLN A 1 97 ? 1.294 -26.109 -12.062 1 96.12 97 GLN A N 1
ATOM 771 C CA . GLN A 1 97 ? 2.566 -25.656 -12.609 1 96.12 97 GLN A CA 1
ATOM 772 C C . GLN A 1 97 ? 2.719 -24.141 -12.445 1 96.12 97 GLN A C 1
ATOM 774 O O . GLN A 1 97 ? 1.747 -23.438 -12.148 1 96.12 97 GLN A O 1
ATOM 779 N N . VAL A 1 98 ? 3.914 -23.75 -12.523 1 98.06 98 VAL A N 1
ATOM 780 C CA . VAL A 1 98 ? 4.246 -22.328 -12.602 1 98.06 98 VAL A CA 1
ATOM 781 C C . VAL A 1 98 ? 4.227 -21.875 -14.055 1 98.06 98 VAL A C 1
ATOM 783 O O . VAL A 1 98 ? 4.734 -22.562 -14.938 1 98.06 98 VAL A O 1
ATOM 786 N N . LEU A 1 99 ? 3.582 -20.75 -14.289 1 97.56 99 LEU A N 1
ATOM 787 C CA . LEU A 1 99 ? 3.488 -20.234 -15.656 1 97.56 99 LEU A CA 1
ATOM 788 C C . LEU A 1 99 ? 4.348 -18.984 -15.82 1 97.56 99 LEU A C 1
ATOM 790 O O . LEU A 1 99 ? 4.332 -18.094 -14.969 1 97.56 99 LEU A O 1
ATOM 794 N N . ILE A 1 100 ? 5.074 -18.938 -16.844 1 97.25 100 ILE A N 1
ATOM 795 C CA . ILE A 1 100 ? 5.855 -17.781 -17.25 1 97.25 100 ILE A CA 1
ATOM 796 C C . ILE A 1 100 ? 5.352 -17.25 -18.594 1 97.25 100 ILE A C 1
ATOM 798 O O . ILE A 1 100 ? 5.215 -18.016 -19.547 1 97.25 100 ILE A O 1
ATOM 802 N N . MET A 1 101 ? 5.066 -15.961 -18.578 1 95.25 101 MET A N 1
ATOM 803 C CA . MET A 1 101 ? 4.527 -15.312 -19.781 1 95.25 101 MET A CA 1
ATOM 804 C C . MET A 1 101 ? 5.285 -14.031 -20.094 1 95.25 101 MET A C 1
ATOM 806 O O . MET A 1 101 ? 5.766 -13.352 -19.188 1 95.25 101 MET A O 1
ATOM 810 N N . PRO A 1 102 ? 5.402 -13.758 -21.328 1 94.19 102 PRO A N 1
ATOM 811 C CA . PRO A 1 102 ? 6.02 -12.469 -21.672 1 94.19 102 PRO A CA 1
ATOM 812 C C . PRO A 1 102 ? 5.109 -11.281 -21.375 1 94.19 102 PRO A C 1
ATOM 814 O O . PRO A 1 102 ? 3.887 -11.383 -21.516 1 94.19 102 PRO A O 1
ATOM 817 N N . ILE A 1 103 ? 5.68 -10.211 -20.844 1 91.62 103 ILE A N 1
ATOM 818 C CA . ILE A 1 103 ? 4.941 -8.969 -20.641 1 91.62 103 ILE A CA 1
ATOM 819 C C . ILE A 1 103 ? 4.785 -8.234 -21.969 1 91.62 103 ILE A C 1
ATOM 821 O O . ILE A 1 103 ? 3.709 -7.719 -22.281 1 91.62 103 ILE A O 1
ATOM 825 N N . ALA A 1 104 ? 5.898 -8.352 -22.703 1 84.38 104 ALA A N 1
ATOM 826 C CA . ALA A 1 104 ? 5.891 -7.711 -24.016 1 84.38 104 ALA A CA 1
ATOM 827 C C . ALA A 1 104 ? 5.574 -8.727 -25.125 1 84.38 104 ALA A C 1
ATOM 829 O O . ALA A 1 104 ? 6.051 -9.859 -25.078 1 84.38 104 ALA A O 1
ATOM 830 N N . LEU A 1 105 ? 4.75 -8.5 -26.062 1 72.5 105 LEU A N 1
ATOM 831 C CA . LEU A 1 105 ? 4.207 -9.383 -27.094 1 72.5 105 LEU A CA 1
ATOM 832 C C . LEU A 1 105 ? 5.324 -10 -27.922 1 72.5 105 LEU A C 1
ATOM 834 O O . LEU A 1 105 ? 5.273 -11.188 -28.25 1 72.5 105 LEU A O 1
ATOM 838 N N . GLU A 1 106 ? 6.309 -9.312 -28.297 1 69.69 106 GLU A N 1
ATOM 839 C CA . GLU A 1 106 ? 7.258 -9.812 -29.297 1 69.69 106 GLU A CA 1
ATOM 840 C C . GLU A 1 106 ? 8.453 -10.477 -28.625 1 69.69 106 GLU A C 1
ATOM 842 O O . GLU A 1 106 ? 9.344 -10.992 -29.297 1 69.69 106 GLU A O 1
ATOM 847 N N . LYS A 1 107 ? 8.305 -10.742 -27.438 1 74.19 107 LYS A N 1
ATOM 848 C CA . LYS A 1 107 ? 9.508 -11.242 -26.781 1 74.19 107 LYS A CA 1
ATOM 849 C C . LYS A 1 107 ? 9.539 -12.766 -26.781 1 74.19 107 LYS A C 1
ATOM 851 O O . LYS A 1 107 ? 8.555 -13.414 -26.406 1 74.19 107 LYS A O 1
ATOM 856 N N . MET A 1 108 ? 10.562 -13.344 -27.391 1 80.94 108 MET A N 1
ATOM 857 C CA . MET A 1 108 ? 10.852 -14.766 -27.219 1 80.94 108 MET A CA 1
ATOM 858 C C . MET A 1 108 ? 11.516 -15.039 -25.875 1 80.94 108 MET A C 1
ATOM 860 O O . MET A 1 108 ? 12.477 -14.359 -25.5 1 80.94 108 MET A O 1
ATOM 864 N N . ILE A 1 109 ? 10.961 -15.914 -25.188 1 89.62 109 ILE A N 1
ATOM 865 C CA . ILE A 1 109 ? 11.445 -16.188 -23.828 1 89.62 109 ILE A CA 1
ATOM 866 C C . ILE A 1 109 ? 12.664 -17.109 -23.906 1 89.62 109 ILE A C 1
ATOM 868 O O . ILE A 1 109 ? 12.594 -18.203 -24.469 1 89.62 109 ILE A O 1
ATOM 872 N N . ASN A 1 110 ? 13.727 -16.578 -23.438 1 91.75 110 ASN A N 1
ATOM 873 C CA . ASN A 1 110 ? 14.953 -17.359 -23.344 1 91.75 110 ASN A CA 1
ATOM 874 C C . ASN A 1 110 ? 15.047 -18.109 -22.016 1 91.75 110 ASN A C 1
ATOM 876 O O . ASN A 1 110 ? 14.625 -17.578 -20.984 1 91.75 110 ASN A O 1
ATOM 880 N N . ASP A 1 111 ? 15.695 -19.297 -22.062 1 94.62 111 ASP A N 1
ATOM 881 C CA . ASP A 1 111 ? 15.766 -20.156 -20.891 1 94.62 111 ASP A CA 1
ATOM 882 C C . ASP A 1 111 ? 16.547 -19.484 -19.766 1 94.62 111 ASP A C 1
ATOM 884 O O . ASP A 1 111 ? 16.188 -19.625 -18.594 1 94.62 111 ASP A O 1
ATOM 888 N N . ASN A 1 112 ? 17.531 -18.781 -20.109 1 95.88 112 ASN A N 1
ATOM 889 C CA . ASN A 1 112 ? 18.328 -18.125 -19.094 1 95.88 112 ASN A CA 1
ATOM 890 C C . ASN A 1 112 ? 17.531 -17.062 -18.344 1 95.88 112 ASN A C 1
ATOM 892 O O . ASN A 1 112 ? 17.656 -16.906 -17.141 1 95.88 112 ASN A O 1
ATOM 896 N N . ASP A 1 113 ? 16.719 -16.359 -19.094 1 95.62 113 ASP A N 1
ATOM 897 C CA . ASP A 1 113 ? 15.859 -15.352 -18.469 1 95.62 113 ASP A CA 1
ATOM 898 C C . ASP A 1 113 ? 14.875 -15.992 -17.5 1 95.62 113 ASP A C 1
ATOM 900 O O . ASP A 1 113 ? 14.586 -15.43 -16.438 1 95.62 113 ASP A O 1
ATOM 904 N N . VAL A 1 114 ? 14.414 -17.141 -17.891 1 96.88 114 VAL A N 1
ATOM 905 C CA . VAL A 1 114 ? 13.461 -17.859 -17.062 1 96.88 114 VAL A CA 1
ATOM 906 C C . VAL A 1 114 ? 14.133 -18.266 -15.742 1 96.88 114 VAL A C 1
ATOM 908 O O . VAL A 1 114 ? 13.594 -18.016 -14.664 1 96.88 114 VAL A O 1
ATOM 911 N N . VAL A 1 115 ? 15.273 -18.844 -15.82 1 97.62 115 VAL A N 1
ATOM 912 C CA . VAL A 1 115 ? 16.016 -19.266 -14.641 1 97.62 115 VAL A CA 1
ATOM 913 C C . VAL A 1 115 ? 16.312 -18.078 -13.75 1 97.62 115 VAL A C 1
ATOM 915 O O . VAL A 1 115 ? 16.109 -18.125 -12.531 1 97.62 115 VAL A O 1
ATOM 918 N N . GLN A 1 116 ? 16.719 -16.984 -14.344 1 97.75 116 GLN A N 1
ATOM 919 C CA . GLN A 1 116 ? 17 -15.773 -13.586 1 97.75 116 GLN A CA 1
ATOM 920 C C . GLN A 1 116 ? 15.758 -15.266 -12.867 1 97.75 116 GLN A C 1
ATOM 922 O O . GLN A 1 116 ? 15.82 -14.891 -11.688 1 97.75 116 GLN A O 1
ATOM 927 N N . ALA A 1 117 ? 14.648 -15.273 -13.547 1 97.81 117 ALA A N 1
ATOM 928 C CA . ALA A 1 117 ? 13.391 -14.828 -12.961 1 97.81 117 ALA A CA 1
ATOM 929 C C . ALA A 1 117 ? 13.023 -15.672 -11.742 1 97.81 117 ALA A C 1
ATOM 931 O O . ALA A 1 117 ? 12.719 -15.133 -10.672 1 97.81 117 ALA A O 1
ATOM 932 N N . LEU A 1 118 ? 13.117 -16.938 -11.906 1 98.12 118 LEU A N 1
ATOM 933 C CA . LEU A 1 118 ? 12.727 -17.875 -10.852 1 98.12 118 LEU A CA 1
ATOM 934 C C . LEU A 1 118 ? 13.609 -17.703 -9.625 1 98.12 118 LEU A C 1
ATOM 936 O O . LEU A 1 118 ? 13.117 -17.719 -8.492 1 98.12 118 LEU A O 1
ATOM 940 N N . GLU A 1 119 ? 14.852 -17.469 -9.859 1 97.62 119 GLU A N 1
ATOM 941 C CA . GLU A 1 119 ? 15.789 -17.281 -8.758 1 97.62 119 GLU A CA 1
ATOM 942 C C . GLU A 1 119 ? 15.562 -15.938 -8.07 1 97.62 119 GLU A C 1
ATOM 944 O O . GLU A 1 119 ? 15.562 -15.859 -6.84 1 97.62 119 GLU A O 1
ATOM 949 N N . ARG A 1 120 ? 15.297 -14.992 -8.789 1 97.5 120 ARG A N 1
ATOM 950 C CA . ARG A 1 120 ? 15.148 -13.648 -8.25 1 97.5 120 ARG A CA 1
ATOM 951 C C . ARG A 1 120 ? 13.922 -13.547 -7.355 1 97.5 120 ARG A C 1
ATOM 953 O O . ARG A 1 120 ? 13.922 -12.812 -6.367 1 97.5 120 ARG A O 1
ATOM 960 N N . ILE A 1 121 ? 12.914 -14.289 -7.703 1 97.5 121 ILE A N 1
ATOM 961 C CA . ILE A 1 121 ? 11.68 -14.141 -6.941 1 97.5 121 ILE A CA 1
ATOM 962 C C . ILE A 1 121 ? 11.594 -15.234 -5.883 1 97.5 121 ILE A C 1
ATOM 964 O O . ILE A 1 121 ? 10.555 -15.398 -5.234 1 97.5 121 ILE A O 1
ATOM 968 N N . GLY A 1 122 ? 12.602 -16.078 -5.785 1 96.81 122 GLY A N 1
ATOM 969 C CA . GLY A 1 122 ? 12.688 -17.031 -4.695 1 96.81 122 GLY A CA 1
ATOM 970 C C . GLY A 1 122 ? 12.023 -18.359 -5.004 1 96.81 122 GLY A C 1
ATOM 971 O O . GLY A 1 122 ? 11.625 -19.094 -4.094 1 96.81 122 GLY A O 1
ATOM 972 N N . LEU A 1 123 ? 11.875 -18.734 -6.266 1 97.12 123 LEU A N 1
ATOM 973 C CA . LEU A 1 123 ? 11.219 -19.984 -6.652 1 97.12 123 LEU A CA 1
ATOM 974 C C . LEU A 1 123 ? 12.258 -21.047 -7.02 1 97.12 123 LEU A C 1
ATOM 976 O O . LEU A 1 123 ? 11.898 -22.188 -7.297 1 97.12 123 LEU A O 1
ATOM 980 N N . GLY A 1 124 ? 13.43 -20.703 -7.016 1 95.25 124 GLY A N 1
ATOM 981 C CA . GLY A 1 124 ? 14.484 -21.562 -7.52 1 95.25 124 GLY A CA 1
ATOM 982 C C . GLY A 1 124 ? 14.492 -22.938 -6.883 1 95.25 124 GLY A C 1
ATOM 983 O O . GLY A 1 124 ? 14.766 -23.938 -7.555 1 95.25 124 GLY A O 1
ATOM 984 N N . ASP A 1 125 ? 14.172 -22.969 -5.625 1 94.94 125 ASP A N 1
ATOM 985 C CA . ASP A 1 125 ? 14.242 -24.234 -4.906 1 94.94 125 ASP A CA 1
ATOM 986 C C . ASP A 1 125 ? 12.906 -24.969 -4.953 1 94.94 125 ASP A C 1
ATOM 988 O O . ASP A 1 125 ? 12.797 -26.109 -4.512 1 94.94 125 ASP A O 1
ATOM 992 N N . LYS A 1 126 ? 11.938 -24.406 -5.551 1 96.19 126 LYS A N 1
ATOM 993 C CA . LYS A 1 126 ? 10.594 -24.969 -5.484 1 96.19 126 LYS A CA 1
ATOM 994 C C . LYS A 1 126 ? 10.18 -25.562 -6.824 1 96.19 126 LYS A C 1
ATOM 996 O O . LYS A 1 126 ? 9.203 -26.312 -6.898 1 96.19 126 LYS A O 1
ATOM 1001 N N . VAL A 1 127 ? 11.008 -25.188 -7.809 1 97.12 127 VAL A N 1
ATOM 1002 C CA . VAL A 1 127 ? 10.641 -25.656 -9.141 1 97.12 127 VAL A CA 1
ATOM 1003 C C . VAL A 1 127 ? 11.867 -26.234 -9.836 1 97.12 127 VAL A C 1
ATOM 1005 O O . VAL A 1 127 ? 13 -26.047 -9.383 1 97.12 127 VAL A O 1
ATOM 1008 N N . SER A 1 128 ? 11.539 -26.953 -10.945 1 95.38 128 SER A N 1
ATOM 1009 C CA . SER A 1 128 ? 12.648 -27.453 -11.758 1 95.38 128 SER A CA 1
ATOM 1010 C C . SER A 1 128 ? 13.305 -26.312 -12.539 1 95.38 128 SER A C 1
ATOM 1012 O O . SER A 1 128 ? 12.633 -25.578 -13.258 1 95.38 128 SER A O 1
ATOM 1014 N N . LEU A 1 129 ? 14.578 -26.203 -12.43 1 95.44 129 LEU A N 1
ATOM 1015 C CA . LEU A 1 129 ? 15.297 -25.156 -13.148 1 95.44 129 LEU A CA 1
ATOM 1016 C C . LEU A 1 129 ? 15.852 -25.688 -14.469 1 95.44 129 LEU A C 1
ATOM 1018 O O . LEU A 1 129 ? 16.375 -24.922 -15.281 1 95.44 129 LEU A O 1
ATOM 1022 N N . SER A 1 130 ? 15.656 -26.969 -14.711 1 94.75 130 SER A N 1
ATOM 1023 C CA . SER A 1 130 ? 16.078 -27.562 -15.977 1 94.75 130 SER A CA 1
ATOM 1024 C C . SER A 1 130 ? 15.016 -27.391 -17.047 1 94.75 130 SER A C 1
ATOM 1026 O O . SER A 1 130 ? 13.891 -27.875 -16.906 1 94.75 130 SER A O 1
ATOM 1028 N N . SER A 1 131 ? 15.406 -26.797 -18.156 1 94.75 131 SER A N 1
ATOM 1029 C CA . SER A 1 131 ? 14.469 -26.531 -19.25 1 94.75 131 SER A CA 1
ATOM 1030 C C . SER A 1 131 ? 13.961 -27.828 -19.859 1 94.75 131 SER A C 1
ATOM 1032 O O . SER A 1 131 ? 12.969 -27.844 -20.578 1 94.75 131 SER A O 1
ATOM 1034 N N . ALA A 1 132 ? 14.664 -28.875 -19.547 1 94.81 132 ALA A N 1
ATOM 1035 C CA . ALA A 1 132 ? 14.234 -30.188 -20.031 1 94.81 132 ALA A CA 1
ATOM 1036 C C . ALA A 1 132 ? 12.867 -30.562 -19.484 1 94.81 132 ALA A C 1
ATOM 1038 O O . ALA A 1 132 ? 12.125 -31.328 -20.094 1 94.81 132 ALA A O 1
ATOM 1039 N N . ALA A 1 133 ? 12.547 -30.016 -18.359 1 95.44 133 ALA A N 1
ATOM 1040 C CA . ALA A 1 133 ? 11.297 -30.359 -17.688 1 95.44 133 ALA A CA 1
ATOM 1041 C C . ALA A 1 133 ? 10.188 -29.375 -18.062 1 95.44 133 ALA A C 1
ATOM 1043 O O . ALA A 1 133 ? 9.031 -29.562 -17.672 1 95.44 133 ALA A O 1
ATOM 1044 N N . TRP A 1 134 ? 10.523 -28.359 -18.812 1 96.88 134 TRP A N 1
ATOM 1045 C CA . TRP A 1 134 ? 9.57 -27.297 -19.078 1 96.88 134 TRP A CA 1
ATOM 1046 C C . TRP A 1 134 ? 8.719 -27.609 -20.297 1 96.88 134 TRP A C 1
ATOM 1048 O O . TRP A 1 134 ? 9.172 -28.312 -21.219 1 96.88 134 TRP A O 1
ATOM 1058 N N . GLU A 1 135 ? 7.508 -27.156 -20.312 1 95.88 135 GLU A N 1
ATOM 1059 C CA . GLU A 1 135 ? 6.641 -27.219 -21.484 1 95.88 135 GLU A CA 1
ATOM 1060 C C . GLU A 1 135 ? 6.387 -25.828 -22.047 1 95.88 135 GLU A C 1
ATOM 1062 O O . GLU A 1 135 ? 6.012 -24.906 -21.312 1 95.88 135 GLU A O 1
ATOM 1067 N N . ARG A 1 136 ? 6.617 -25.75 -23.312 1 92.38 136 ARG A N 1
ATOM 1068 C CA . ARG A 1 136 ? 6.41 -24.469 -23.984 1 92.38 136 ARG A CA 1
ATOM 1069 C C . ARG A 1 136 ? 5.227 -24.547 -24.938 1 92.38 136 ARG A C 1
ATOM 1071 O O . ARG A 1 136 ? 5.125 -25.484 -25.734 1 92.38 136 ARG A O 1
ATOM 1078 N N . HIS A 1 137 ? 4.312 -23.734 -24.656 1 86.88 137 HIS A N 1
ATOM 1079 C CA . HIS A 1 137 ? 3.182 -23.578 -25.562 1 86.88 137 HIS A CA 1
ATOM 1080 C C . HIS A 1 137 ? 3.004 -22.109 -25.969 1 86.88 137 HIS A C 1
ATOM 1082 O O . HIS A 1 137 ? 2.617 -21.281 -25.156 1 86.88 137 HIS A O 1
ATOM 1088 N N . ASP A 1 138 ? 3.221 -21.922 -27.266 1 83.12 138 ASP A N 1
ATOM 1089 C CA . ASP A 1 138 ? 3.191 -20.547 -27.75 1 83.12 138 ASP A CA 1
ATOM 1090 C C . ASP A 1 138 ? 4.16 -19.656 -26.969 1 83.12 138 ASP A C 1
ATOM 1092 O O . ASP A 1 138 ? 5.352 -19.953 -26.875 1 83.12 138 ASP A O 1
ATOM 1096 N N . SER A 1 139 ? 3.725 -18.656 -26.312 1 86.31 139 SER A N 1
ATOM 1097 C CA . SER A 1 139 ? 4.625 -17.75 -25.609 1 86.31 139 SER A CA 1
ATOM 1098 C C . SER A 1 139 ? 4.617 -18.016 -24.109 1 86.31 139 SER A C 1
ATOM 1100 O O . SER A 1 139 ? 5.23 -17.281 -23.344 1 86.31 139 SER A O 1
ATOM 1102 N N . ILE A 1 140 ? 4.043 -19.156 -23.734 1 93 140 ILE A N 1
ATOM 1103 C CA . ILE A 1 140 ? 3.936 -19.453 -22.312 1 93 140 ILE A CA 1
ATOM 1104 C C . ILE A 1 140 ? 4.809 -20.656 -21.969 1 93 140 ILE A C 1
ATOM 1106 O O . ILE A 1 140 ? 4.863 -21.625 -22.719 1 93 140 ILE A O 1
ATOM 1110 N N . ILE A 1 141 ? 5.512 -20.547 -20.922 1 96.56 141 ILE A N 1
ATOM 1111 C CA . ILE A 1 141 ? 6.305 -21.672 -20.422 1 96.56 141 ILE A CA 1
ATOM 1112 C C . ILE A 1 141 ? 5.68 -22.203 -19.141 1 96.56 141 ILE A C 1
ATOM 1114 O O . ILE A 1 141 ? 5.379 -21.438 -18.219 1 96.56 141 ILE A O 1
ATOM 1118 N N . SER A 1 142 ? 5.43 -23.5 -19.078 1 97.25 142 SER A N 1
ATOM 1119 C CA . SER A 1 142 ? 4.938 -24.188 -17.891 1 97.25 142 SER A CA 1
ATOM 1120 C C . SER A 1 142 ? 6.055 -24.938 -17.188 1 97.25 142 SER A C 1
ATOM 1122 O O . SER A 1 142 ? 6.75 -25.75 -17.812 1 97.25 142 SER A O 1
ATOM 1124 N N . ILE A 1 143 ? 6.207 -24.672 -15.891 1 98 143 ILE A N 1
ATOM 1125 C CA . ILE A 1 143 ? 7.305 -25.234 -15.109 1 98 143 ILE A CA 1
ATOM 1126 C C . ILE A 1 143 ? 6.742 -26.078 -13.961 1 98 143 ILE A C 1
ATOM 1128 O O . ILE A 1 143 ? 5.98 -25.562 -13.133 1 98 143 ILE A O 1
ATOM 1132 N N . PRO A 1 144 ? 7.078 -27.328 -13.828 1 96.56 144 PRO A N 1
ATOM 1133 C CA . PRO A 1 144 ? 6.547 -28.172 -12.742 1 96.56 144 PRO A CA 1
ATOM 1134 C C . PRO A 1 144 ? 7.156 -27.812 -11.391 1 96.56 144 PRO A C 1
ATOM 1136 O O . PRO A 1 144 ? 8.336 -27.453 -11.305 1 96.56 144 PRO A O 1
ATOM 1139 N N . TRP A 1 145 ? 6.352 -27.953 -10.344 1 96.5 145 TRP A N 1
ATOM 1140 C CA . TRP A 1 145 ? 6.859 -27.875 -8.977 1 96.5 145 TRP A CA 1
ATOM 1141 C C . TRP A 1 145 ? 7.773 -29.047 -8.664 1 96.5 145 TRP A C 1
ATOM 1143 O O . TRP A 1 145 ? 7.602 -30.141 -9.211 1 96.5 145 TRP A O 1
ATOM 1153 N N . ASN A 1 146 ? 8.758 -28.734 -7.812 1 93.38 146 ASN A N 1
ATOM 1154 C CA . ASN A 1 146 ? 9.547 -29.859 -7.328 1 93.38 146 ASN A CA 1
ATOM 1155 C C . ASN A 1 146 ? 8.703 -30.812 -6.473 1 93.38 146 ASN A C 1
ATOM 1157 O O . ASN A 1 146 ? 7.816 -30.359 -5.742 1 93.38 146 ASN A O 1
ATOM 1161 N N . VAL A 1 147 ? 8.695 -32.062 -6.742 1 75.31 147 VAL A N 1
ATOM 1162 C CA . VAL A 1 147 ? 7.965 -33.062 -5.98 1 75.31 147 VAL A CA 1
ATOM 1163 C C . VAL A 1 147 ? 8.375 -33.031 -4.512 1 75.31 147 VAL A C 1
ATOM 1165 O O . VAL A 1 147 ? 9.562 -32.906 -4.199 1 75.31 147 VAL A O 1
ATOM 1168 N N . LYS A 1 148 ? 7.477 -32.406 -3.576 1 60.78 148 LYS A N 1
ATOM 1169 C CA . LYS A 1 148 ? 7.707 -32.531 -2.139 1 60.78 148 LYS A CA 1
ATOM 1170 C C . LYS A 1 148 ? 8.109 -33.938 -1.752 1 60.78 148 LYS A C 1
ATOM 1172 O O . LYS A 1 148 ? 7.395 -34.906 -2.062 1 60.78 148 LYS A O 1
ATOM 1177 N N . SER A 1 149 ? 9.352 -34.281 -1.784 1 43.91 149 SER A N 1
ATOM 1178 C CA . SER A 1 149 ? 9.648 -35.562 -1.142 1 43.91 149 SER A CA 1
ATOM 1179 C C . SER A 1 149 ? 9.125 -35.594 0.289 1 43.91 149 SER A C 1
ATOM 1181 O O . SER A 1 149 ? 9.562 -34.812 1.137 1 43.91 149 SER A O 1
ATOM 1183 N N . ASP A 1 150 ? 7.961 -35.719 0.437 1 39.47 150 ASP A N 1
ATOM 1184 C CA . ASP A 1 150 ? 7.559 -36.188 1.754 1 39.47 150 ASP A CA 1
ATOM 1185 C C . ASP A 1 150 ? 8.484 -37.312 2.232 1 39.47 150 ASP A C 1
ATOM 1187 O O . ASP A 1 150 ? 8.352 -38.469 1.803 1 39.47 150 ASP A O 1
ATOM 1191 N N . ILE A 1 151 ? 9.812 -37.188 2.164 1 29.61 151 ILE A N 1
ATOM 1192 C CA . ILE A 1 151 ? 10.469 -38.188 2.992 1 29.61 151 ILE A CA 1
ATOM 1193 C C . ILE A 1 151 ? 10.305 -37.844 4.465 1 29.61 151 ILE A C 1
ATOM 1195 O O . ILE A 1 151 ? 10.461 -36.688 4.852 1 29.61 151 ILE A O 1
ATOM 1199 N N . MET B 1 1 ? -22.219 -10.328 20.453 1 37.91 1 MET B N 1
ATOM 1200 C CA . MET B 1 1 ? -21.141 -9.742 19.656 1 37.91 1 MET B CA 1
ATOM 1201 C C . MET B 1 1 ? -21.672 -9.18 18.344 1 37.91 1 MET B C 1
ATOM 1203 O O . MET B 1 1 ? -22.391 -9.867 17.609 1 37.91 1 MET B O 1
ATOM 1207 N N . GLU B 1 2 ? -21.984 -7.965 18.219 1 47.25 2 GLU B N 1
ATOM 1208 C CA . GLU B 1 2 ? -22.688 -7.332 17.109 1 47.25 2 GLU B CA 1
ATOM 1209 C C . GLU B 1 2 ? -22.234 -7.898 15.773 1 47.25 2 GLU B C 1
ATOM 1211 O O . GLU B 1 2 ? -21.047 -8.164 15.586 1 47.25 2 GLU B O 1
ATOM 1216 N N . GLN B 1 3 ? -23 -8.641 15.141 1 56.56 3 GLN B N 1
ATOM 1217 C CA . GLN B 1 3 ? -22.797 -9.281 13.844 1 56.56 3 GLN B CA 1
ATOM 1218 C C . GLN B 1 3 ? -22.219 -8.305 12.828 1 56.56 3 GLN B C 1
ATOM 1220 O O . GLN B 1 3 ? -22.906 -7.367 12.406 1 56.56 3 GLN B O 1
ATOM 1225 N N . ILE B 1 4 ? -20.891 -8.016 12.938 1 65.12 4 ILE B N 1
ATOM 1226 C CA . ILE B 1 4 ? -20.281 -7.156 11.93 1 65.12 4 ILE B CA 1
ATOM 1227 C C . ILE B 1 4 ? -20.75 -7.566 10.539 1 65.12 4 ILE B C 1
ATOM 1229 O O . ILE B 1 4 ? -20.719 -8.75 10.188 1 65.12 4 ILE B O 1
ATOM 1233 N N . SER B 1 5 ? -21.562 -6.711 9.891 1 81.75 5 SER B N 1
ATOM 1234 C CA . SER B 1 5 ? -22.125 -6.977 8.57 1 81.75 5 SER B CA 1
ATOM 1235 C C . SER B 1 5 ? -21.047 -7.066 7.508 1 81.75 5 SER B C 1
ATOM 1237 O O . SER B 1 5 ? -19.922 -6.613 7.727 1 81.75 5 SER B O 1
ATOM 1239 N N . ARG B 1 6 ? -21.375 -7.73 6.512 1 81.06 6 ARG B N 1
ATOM 1240 C CA . ARG B 1 6 ? -20.516 -7.832 5.336 1 81.06 6 ARG B CA 1
ATOM 1241 C C . ARG B 1 6 ? -20.062 -6.457 4.871 1 81.06 6 ARG B C 1
ATOM 1243 O O . ARG B 1 6 ? -18.875 -6.246 4.609 1 81.06 6 ARG B O 1
ATOM 1250 N N . THR B 1 7 ? -20.922 -5.582 4.898 1 82.25 7 THR B N 1
ATOM 1251 C CA . THR B 1 7 ? -20.641 -4.23 4.43 1 82.25 7 THR B CA 1
ATOM 1252 C C . THR B 1 7 ? -19.656 -3.529 5.355 1 82.25 7 THR B C 1
ATOM 1254 O O . THR B 1 7 ? -18.781 -2.797 4.891 1 82.25 7 THR B O 1
ATOM 1257 N N . SER B 1 8 ? -19.859 -3.836 6.582 1 87.44 8 SER B N 1
ATOM 1258 C CA . SER B 1 8 ? -18.969 -3.221 7.559 1 87.44 8 SER B CA 1
ATOM 1259 C C . SER B 1 8 ? -17.547 -3.748 7.422 1 87.44 8 SER B C 1
ATOM 1261 O O . SER B 1 8 ? -16.578 -2.979 7.488 1 87.44 8 SER B O 1
ATOM 1263 N N . ILE B 1 9 ? -17.438 -5.004 7.188 1 87.38 9 ILE B N 1
ATOM 1264 C CA . ILE B 1 9 ? -16.125 -5.621 7.059 1 87.38 9 ILE B CA 1
ATOM 1265 C C . ILE B 1 9 ? -15.438 -5.113 5.797 1 87.38 9 ILE B C 1
ATOM 1267 O O . ILE B 1 9 ? -14.258 -4.773 5.82 1 87.38 9 ILE B O 1
ATOM 1271 N N . GLN B 1 10 ? -16.125 -5.02 4.715 1 86.25 10 GLN B N 1
ATOM 1272 C CA . GLN B 1 10 ? -15.562 -4.512 3.467 1 86.25 10 GLN B CA 1
ATOM 1273 C C . GLN B 1 10 ? -15.133 -3.055 3.607 1 86.25 10 GLN B C 1
ATOM 1275 O O . GLN B 1 10 ? -14.102 -2.652 3.076 1 86.25 10 GLN B O 1
ATOM 1280 N N . ALA B 1 11 ? -15.938 -2.359 4.316 1 85.69 11 ALA B N 1
ATOM 1281 C CA . ALA B 1 11 ? -15.602 -0.954 4.539 1 85.69 11 ALA B CA 1
ATOM 1282 C C . ALA B 1 11 ? -14.312 -0.816 5.34 1 85.69 11 ALA B C 1
ATOM 1284 O O . ALA B 1 11 ? -13.477 0.04 5.035 1 85.69 11 ALA B O 1
ATOM 1285 N N . LYS B 1 12 ? -14.156 -1.637 6.301 1 89.75 12 LYS B N 1
ATOM 1286 C CA . LYS B 1 12 ? -12.945 -1.61 7.117 1 89.75 12 LYS B CA 1
ATOM 1287 C C . LYS B 1 12 ? -11.727 -2.029 6.305 1 89.75 12 LYS B C 1
ATOM 1289 O O . LYS B 1 12 ? -10.656 -1.427 6.426 1 89.75 12 LYS B O 1
ATOM 1294 N N . ALA B 1 13 ? -11.945 -3.037 5.52 1 91.44 13 ALA B N 1
ATOM 1295 C CA . ALA B 1 13 ? -10.852 -3.49 4.664 1 91.44 13 ALA B CA 1
ATOM 1296 C C . ALA B 1 13 ? -10.453 -2.408 3.662 1 91.44 13 ALA B C 1
ATOM 1298 O O . ALA B 1 13 ? -9.273 -2.199 3.4 1 91.44 13 ALA B O 1
ATOM 1299 N N . PHE B 1 14 ? -11.484 -1.846 3.162 1 90.06 14 PHE B N 1
ATOM 1300 C CA . PHE B 1 14 ? -11.258 -0.748 2.23 1 90.06 14 PHE B CA 1
ATOM 1301 C C . PHE B 1 14 ? -10.469 0.371 2.895 1 90.06 14 PHE B C 1
ATOM 1303 O O . PHE B 1 14 ? -9.461 0.833 2.352 1 90.06 14 PHE B O 1
ATOM 1310 N N . GLU B 1 15 ? -10.852 0.748 3.969 1 89.31 15 GLU B N 1
ATOM 1311 C CA . GLU B 1 15 ? -10.195 1.84 4.684 1 89.31 15 GLU B CA 1
ATOM 1312 C C . GLU B 1 15 ? -8.758 1.479 5.043 1 89.31 15 GLU B C 1
ATOM 1314 O O . GLU B 1 15 ? -7.848 2.289 4.867 1 89.31 15 GLU B O 1
ATOM 1319 N N . PHE B 1 16 ? -8.633 0.347 5.535 1 93.88 16 PHE B N 1
ATOM 1320 C CA . PHE B 1 16 ? -7.293 -0.095 5.906 1 93.88 16 PHE B CA 1
ATOM 1321 C C . PHE B 1 16 ? -6.367 -0.087 4.695 1 93.88 16 PHE B C 1
ATOM 1323 O O . PHE B 1 16 ? -5.242 0.417 4.773 1 93.88 16 PHE B O 1
ATOM 1330 N N . ALA B 1 17 ? -6.836 -0.647 3.627 1 95.19 17 ALA B N 1
ATOM 1331 C CA . ALA B 1 17 ? -6.012 -0.723 2.422 1 95.19 17 ALA B CA 1
ATOM 1332 C C . ALA B 1 17 ? -5.664 0.67 1.909 1 95.19 17 ALA B C 1
ATOM 1334 O O . ALA B 1 17 ? -4.531 0.917 1.487 1 95.19 17 ALA B O 1
ATOM 1335 N N . LEU B 1 18 ? -6.609 1.511 1.953 1 93.69 18 LEU B N 1
ATOM 1336 C CA . LEU B 1 18 ? -6.387 2.869 1.47 1 93.69 18 LEU B CA 1
ATOM 1337 C C . LEU B 1 18 ? -5.371 3.598 2.344 1 93.69 18 LEU B C 1
ATOM 1339 O O . LEU B 1 18 ? -4.48 4.281 1.831 1 93.69 18 LEU B O 1
ATOM 1343 N N . LEU B 1 19 ? -5.477 3.438 3.604 1 92.88 19 LEU B N 1
ATOM 1344 C CA . LEU B 1 19 ? -4.551 4.098 4.52 1 92.88 19 LEU B CA 1
ATOM 1345 C C . LEU B 1 19 ? -3.135 3.557 4.34 1 92.88 19 LEU B C 1
ATOM 1347 O O . LEU B 1 19 ? -2.172 4.324 4.324 1 92.88 19 LEU B O 1
ATOM 1351 N N . GLU B 1 20 ? -3.045 2.277 4.199 1 95.31 20 GLU B N 1
ATOM 1352 C CA . GLU B 1 20 ? -1.738 1.681 3.945 1 95.31 20 GLU B CA 1
ATOM 1353 C C . GLU B 1 20 ? -1.146 2.186 2.633 1 95.31 20 GLU B C 1
ATOM 1355 O O . GLU B 1 20 ? 0.063 2.398 2.531 1 95.31 20 GLU B O 1
ATOM 1360 N N . LEU B 1 21 ? -2.025 2.307 1.677 1 96.31 21 LEU B N 1
ATOM 1361 C CA . LEU B 1 21 ? -1.59 2.838 0.39 1 96.31 21 L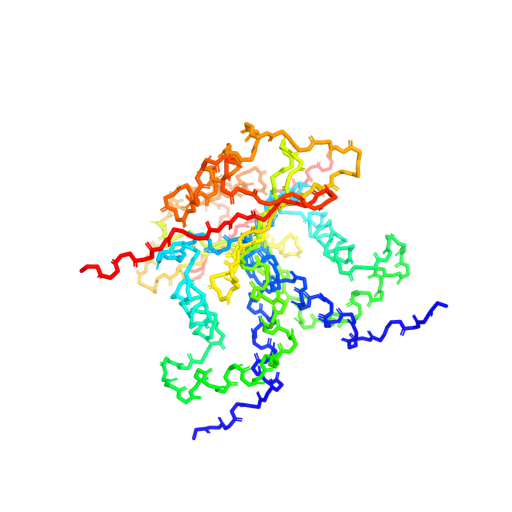EU B CA 1
ATOM 1362 C C . LEU B 1 21 ? -1.01 4.238 0.548 1 96.31 21 LEU B C 1
ATOM 1364 O O . LEU B 1 21 ? 0.052 4.539 -0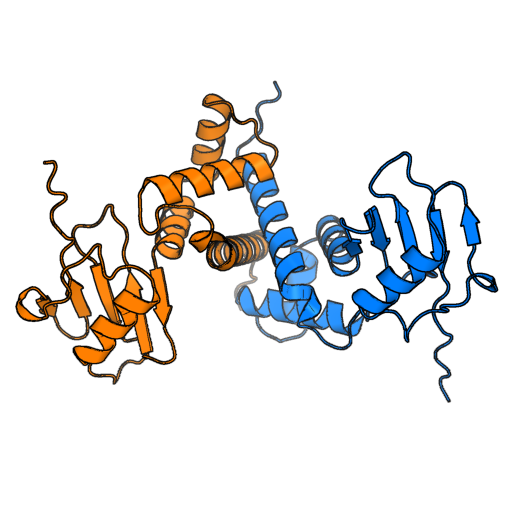.002 1 96.31 21 LEU B O 1
ATOM 1368 N N . ILE B 1 22 ? -1.638 4.977 1.279 1 96.75 22 ILE B N 1
ATOM 1369 C CA . ILE B 1 22 ? -1.175 6.344 1.508 1 96.75 22 ILE B CA 1
ATOM 1370 C C . ILE B 1 22 ? 0.166 6.316 2.238 1 96.75 22 ILE B C 1
ATOM 1372 O O . ILE B 1 22 ? 1.118 6.984 1.827 1 96.75 22 ILE B O 1
ATOM 1376 N N . TYR B 1 23 ? 0.254 5.5 3.295 1 94.38 23 TYR B N 1
ATOM 1377 C CA . TYR B 1 23 ? 1.495 5.375 4.051 1 94.38 23 TYR B CA 1
ATOM 1378 C C . TYR B 1 23 ? 2.656 5.008 3.135 1 94.38 23 TYR B C 1
ATOM 1380 O O . TYR B 1 23 ? 3.758 5.547 3.275 1 94.38 23 TYR B O 1
ATOM 1388 N N . SER B 1 24 ? 2.365 4.297 2.191 1 94 24 SER B N 1
ATOM 1389 C CA . SER B 1 24 ? 3.416 3.744 1.341 1 94 24 SER B CA 1
ATOM 1390 C C . SER B 1 24 ? 3.787 4.711 0.222 1 94 24 SER B C 1
ATOM 1392 O O . SER B 1 24 ? 4.926 4.715 -0.25 1 94 24 SER B O 1
ATOM 1394 N N . LYS B 1 25 ? 2.881 5.586 -0.166 1 96.75 25 LYS B N 1
ATOM 1395 C CA . LYS B 1 25 ? 3.119 6.312 -1.408 1 96.75 25 LYS B CA 1
ATOM 1396 C C . LYS B 1 25 ? 3.307 7.805 -1.144 1 96.75 25 LYS B C 1
ATOM 1398 O O . LYS B 1 25 ? 3.83 8.531 -1.991 1 96.75 25 LYS B O 1
ATOM 1403 N N . ARG B 1 26 ? 2.939 8.227 -0.063 1 96.69 26 ARG B N 1
ATOM 1404 C CA . ARG B 1 26 ? 2.799 9.656 0.186 1 96.69 26 ARG B CA 1
ATOM 1405 C C . ARG B 1 26 ? 4.125 10.383 -0.021 1 96.69 26 ARG B C 1
ATOM 1407 O O . ARG B 1 26 ? 4.145 11.531 -0.47 1 96.69 26 ARG B O 1
ATOM 1414 N N . ASP B 1 27 ? 5.238 9.797 0.177 1 96.44 27 ASP B N 1
ATOM 1415 C CA . ASP B 1 27 ? 6.527 10.469 0.072 1 96.44 27 ASP B CA 1
ATOM 1416 C C . ASP B 1 27 ? 6.992 10.539 -1.381 1 96.44 27 ASP B C 1
ATOM 1418 O O . ASP B 1 27 ? 8 11.188 -1.686 1 96.44 27 ASP B O 1
ATOM 1422 N N . SER B 1 28 ? 6.223 9.938 -2.281 1 96.62 28 SER B N 1
ATOM 1423 C CA . SER B 1 28 ? 6.594 9.938 -3.691 1 96.62 28 SER B CA 1
ATOM 1424 C C . SER B 1 28 ? 6.105 11.203 -4.395 1 96.62 28 SER B C 1
ATOM 1426 O O . SER B 1 28 ? 6.52 11.492 -5.52 1 96.62 28 SER B O 1
ATOM 1428 N N . PHE B 1 29 ? 5.301 11.953 -3.768 1 97.31 29 PHE B N 1
ATOM 1429 C CA . PHE B 1 29 ? 4.711 13.125 -4.402 1 97.31 29 PHE B CA 1
ATOM 1430 C C . PHE B 1 29 ? 5.367 14.406 -3.893 1 97.31 29 PHE B C 1
ATOM 1432 O O . PHE B 1 29 ? 5.227 14.75 -2.717 1 97.31 29 PHE B O 1
ATOM 1439 N N . GLN B 1 30 ? 6.023 15.102 -4.816 1 96.81 30 GLN B N 1
ATOM 1440 C CA . GLN B 1 30 ? 6.789 16.297 -4.465 1 96.81 30 GLN B CA 1
ATOM 1441 C C . GLN B 1 30 ? 6.051 17.562 -4.875 1 96.81 30 GLN B C 1
ATOM 1443 O O . GLN B 1 30 ? 5.281 17.562 -5.84 1 96.81 30 GLN B O 1
ATOM 1448 N N . PRO B 1 31 ? 6.262 18.719 -4.133 1 97.06 31 PRO B N 1
ATOM 1449 C CA . PRO B 1 31 ? 7.043 18.891 -2.908 1 97.06 31 PRO B CA 1
ATOM 1450 C C . PRO B 1 31 ? 6.352 18.328 -1.677 1 97.06 31 PRO B C 1
ATOM 1452 O O . PRO B 1 31 ? 5.137 18.484 -1.52 1 97.06 31 PRO B O 1
ATOM 1455 N N . LEU B 1 32 ? 7.07 17.719 -0.81 1 96.94 32 LEU B N 1
ATOM 1456 C CA . LEU B 1 32 ? 6.496 17.141 0.396 1 96.94 32 LEU B CA 1
ATOM 1457 C C . LEU B 1 32 ? 5.766 18.203 1.219 1 96.94 32 LEU B C 1
ATOM 1459 O O . LEU B 1 32 ? 6.133 19.375 1.189 1 96.94 32 LEU B O 1
ATOM 1463 N N . TRP B 1 33 ? 4.711 17.734 1.856 1 97.06 33 TRP B N 1
ATOM 1464 C CA . TRP B 1 33 ? 3.98 18.578 2.803 1 97.06 33 TRP B CA 1
ATOM 1465 C C . TRP B 1 33 ? 3.371 19.781 2.104 1 97.06 33 TRP B C 1
ATOM 1467 O O . TRP B 1 33 ? 3.506 20.922 2.576 1 97.06 33 TRP B O 1
ATOM 1477 N N . SER B 1 34 ? 2.803 19.625 1.021 1 96.25 34 SER B N 1
ATOM 1478 C CA . SER B 1 34 ? 2.166 20.703 0.265 1 96.25 34 SER B CA 1
ATOM 1479 C C . SER B 1 34 ? 0.789 20.281 -0.237 1 96.25 34 SER B C 1
ATOM 1481 O O . SER B 1 34 ? 0.506 19.078 -0.369 1 96.25 34 SER B O 1
ATOM 1483 N N . VAL B 1 35 ? -0.043 21.281 -0.536 1 95.5 35 VAL B N 1
ATOM 1484 C CA . VAL B 1 35 ? -1.347 21.031 -1.14 1 95.5 35 VAL B CA 1
ATOM 1485 C C . VAL B 1 35 ? -1.164 20.359 -2.498 1 95.5 35 VAL B C 1
ATOM 1487 O O . VAL B 1 35 ? -1.952 19.484 -2.881 1 95.5 35 VAL B O 1
ATOM 1490 N N . ASP B 1 36 ? -0.075 20.656 -3.088 1 96.56 36 ASP B N 1
ATOM 1491 C CA . ASP B 1 36 ? 0.216 20.109 -4.402 1 96.56 36 ASP B CA 1
ATOM 1492 C C . ASP B 1 36 ? 0.474 18.594 -4.312 1 96.56 36 ASP B C 1
ATOM 1494 O O . ASP B 1 36 ? -0.006 17.828 -5.148 1 96.56 36 ASP B O 1
ATOM 1498 N N . SER B 1 37 ? 1.26 18.203 -3.355 1 97.31 37 SER B N 1
ATOM 1499 C CA . SER B 1 37 ? 1.548 16.766 -3.219 1 97.31 37 SER B CA 1
ATOM 1500 C C . SER B 1 37 ? 0.277 15.977 -2.945 1 97.31 37 SER B C 1
ATOM 1502 O O . SER B 1 37 ? 0.11 14.867 -3.457 1 97.31 37 SER B O 1
ATOM 1504 N N . TRP B 1 38 ? -0.633 16.531 -2.217 1 96.25 38 TRP B N 1
ATOM 1505 C CA . TRP B 1 38 ? -1.92 15.906 -1.936 1 96.25 38 TRP B CA 1
ATOM 1506 C C . TRP B 1 38 ? -2.756 15.789 -3.205 1 96.25 38 TRP B C 1
ATOM 1508 O O . TRP B 1 38 ? -3.297 14.719 -3.496 1 96.25 38 TRP B O 1
ATOM 1518 N N . ALA B 1 39 ? -2.814 16.875 -3.9 1 94.38 39 ALA B N 1
ATOM 1519 C CA . ALA B 1 39 ? -3.566 16.875 -5.152 1 94.38 39 ALA B CA 1
ATOM 1520 C C . ALA B 1 39 ? -3.002 15.844 -6.129 1 94.38 39 ALA B C 1
ATOM 1522 O O . ALA B 1 39 ? -3.758 15.125 -6.789 1 94.38 39 ALA B O 1
ATOM 1523 N N . LYS B 1 40 ? -1.688 15.789 -6.23 1 96.31 40 LYS B N 1
ATOM 1524 C CA . LYS B 1 40 ? -1.029 14.828 -7.105 1 96.31 40 LYS B CA 1
ATOM 1525 C C . LYS B 1 40 ? -1.37 13.398 -6.703 1 96.31 40 LYS B C 1
ATOM 1527 O O . LYS B 1 40 ? -1.598 12.539 -7.562 1 96.31 40 LYS B O 1
ATOM 1532 N N . PHE B 1 41 ? -1.415 13.141 -5.473 1 96.56 41 PHE B N 1
ATOM 1533 C CA . PHE B 1 41 ? -1.792 11.82 -4.988 1 96.56 41 PHE B CA 1
ATOM 1534 C C . PHE B 1 41 ? -3.209 11.469 -5.422 1 96.56 41 PHE B C 1
ATOM 1536 O O . PHE B 1 41 ? -3.455 10.367 -5.922 1 96.56 41 PHE B O 1
ATOM 1543 N N . LEU B 1 42 ? -4.133 12.414 -5.238 1 94.25 42 LEU B N 1
ATOM 1544 C CA . LEU B 1 42 ? -5.527 12.156 -5.586 1 94.25 42 LEU B CA 1
ATOM 1545 C C . LEU B 1 42 ? -5.68 11.898 -7.082 1 94.25 42 LEU B C 1
ATOM 1547 O O . LEU B 1 42 ? -6.441 11.016 -7.488 1 94.25 42 LEU B O 1
ATOM 1551 N N . ILE B 1 43 ? -4.945 12.664 -7.816 1 95.31 43 ILE B N 1
ATOM 1552 C CA . ILE B 1 43 ? -4.969 12.477 -9.258 1 95.31 43 ILE B CA 1
ATOM 1553 C C . ILE B 1 43 ? -4.406 11.102 -9.609 1 95.31 43 ILE B C 1
ATOM 1555 O O . ILE B 1 43 ? -5.016 10.352 -10.383 1 95.31 43 ILE B O 1
ATOM 1559 N N . TRP B 1 44 ? -3.283 10.828 -9.078 1 96.56 44 TRP B N 1
ATOM 1560 C CA . TRP B 1 44 ? -2.652 9.531 -9.281 1 96.56 44 TRP B CA 1
ATOM 1561 C C . TRP B 1 44 ? -3.604 8.398 -8.914 1 96.56 44 TRP B C 1
ATOM 1563 O O . TRP B 1 44 ? -3.762 7.438 -9.672 1 96.56 44 TRP B O 1
ATOM 1573 N N . LEU B 1 45 ? -4.281 8.469 -7.758 1 95.19 45 LEU B N 1
ATOM 1574 C CA . LEU B 1 45 ? -5.211 7.445 -7.289 1 95.19 45 LEU B CA 1
ATOM 1575 C C . LEU B 1 45 ? -6.383 7.293 -8.258 1 95.19 45 LEU B C 1
ATOM 1577 O O . LEU B 1 45 ? -6.75 6.172 -8.617 1 95.19 45 LEU B O 1
ATOM 1581 N N . SER B 1 46 ? -6.891 8.391 -8.656 1 94 46 SER B N 1
ATOM 1582 C CA . SER B 1 46 ? -8.023 8.375 -9.57 1 94 46 SER B CA 1
ATOM 1583 C C . SER B 1 46 ? -7.664 7.695 -10.891 1 94 46 SER B C 1
ATOM 1585 O O . SER B 1 46 ? -8.43 6.875 -11.398 1 94 46 SER B O 1
ATOM 1587 N N . LEU B 1 47 ? -6.492 7.984 -11.391 1 94.38 47 LEU B N 1
ATOM 1588 C CA . LEU B 1 47 ? -6.027 7.395 -12.641 1 94.38 47 LEU B CA 1
ATOM 1589 C C . LEU B 1 47 ? -5.848 5.887 -12.492 1 94.38 47 LEU B C 1
ATOM 1591 O O . LEU B 1 47 ? -6.207 5.129 -13.398 1 94.38 47 LEU B O 1
ATOM 1595 N N . ASN B 1 48 ? -5.355 5.539 -11.367 1 93.31 48 ASN B N 1
ATOM 1596 C CA . ASN B 1 48 ? -5.113 4.117 -11.141 1 93.31 48 ASN B CA 1
ATOM 1597 C C . ASN B 1 48 ? -6.414 3.369 -10.859 1 93.31 48 ASN B C 1
ATOM 1599 O O . ASN B 1 48 ? -6.441 2.137 -10.875 1 93.31 48 ASN B O 1
ATOM 1603 N N . CYS B 1 49 ? -7.422 4.043 -10.641 1 90.25 49 CYS B N 1
ATOM 1604 C CA . CYS B 1 49 ? -8.742 3.434 -10.492 1 90.25 49 CYS B CA 1
ATOM 1605 C C . CYS B 1 49 ? -9.484 3.408 -11.82 1 90.25 49 CYS B C 1
ATOM 1607 O O . CYS B 1 49 ? -10.664 3.066 -11.867 1 90.25 49 CYS B O 1
ATOM 1609 N N . GLY B 1 50 ? -8.93 3.824 -12.922 1 86.94 50 GLY B N 1
ATOM 1610 C CA . GLY B 1 50 ? -9.492 3.68 -14.258 1 86.94 50 GLY B CA 1
ATOM 1611 C C . GLY B 1 50 ? -10.172 4.941 -14.758 1 86.94 50 GLY B C 1
ATOM 1612 O O . GLY B 1 50 ? -10.867 4.914 -15.773 1 86.94 50 GLY B O 1
ATOM 1613 N N . LEU B 1 51 ? -10.094 5.934 -13.93 1 87.44 51 LEU B N 1
ATOM 1614 C CA . LEU B 1 51 ? -10.711 7.18 -14.367 1 87.44 51 LEU B CA 1
ATOM 1615 C C . LEU B 1 51 ? -9.789 7.941 -15.312 1 87.44 51 LEU B C 1
ATOM 1617 O O . LEU B 1 51 ? -8.578 7.711 -15.328 1 87.44 51 LEU B O 1
ATOM 1621 N N . SER B 1 52 ? -10.516 8.734 -16.094 1 84.56 52 SER B N 1
ATOM 1622 C CA . SER B 1 52 ? -9.727 9.523 -17.031 1 84.56 52 SER B CA 1
ATOM 1623 C C . SER B 1 52 ? -9.07 10.711 -16.328 1 84.56 52 SER B C 1
ATOM 1625 O O . SER B 1 52 ? -9.391 11.016 -15.18 1 84.56 52 SER B O 1
ATOM 1627 N N . GLY B 1 53 ? -7.984 11.266 -16.969 1 84.5 53 GLY B N 1
ATOM 1628 C CA . GLY B 1 53 ? -7.289 12.422 -16.422 1 84.5 53 GLY B CA 1
ATOM 1629 C C . GLY B 1 53 ? -8.016 13.727 -16.672 1 84.5 53 GLY B C 1
ATOM 1630 O O . GLY B 1 53 ? -7.535 14.797 -16.297 1 84.5 53 GLY B O 1
ATOM 1631 N N . GLU B 1 54 ? -9.25 13.586 -17.141 1 89.5 54 GLU B N 1
ATOM 1632 C CA . GLU B 1 54 ? -10.031 14.781 -17.438 1 89.5 54 GLU B CA 1
ATOM 1633 C C . GLU B 1 54 ? -10.617 15.375 -16.156 1 89.5 54 GLU B C 1
ATOM 1635 O O . GLU B 1 54 ? -10.922 14.648 -15.203 1 89.5 54 GLU B O 1
ATOM 1640 N N . LYS B 1 55 ? -10.875 16.656 -16.188 1 87.81 55 LYS B N 1
ATOM 1641 C CA . LYS B 1 55 ? -11.336 17.391 -15.008 1 87.81 55 LYS B CA 1
ATOM 1642 C C . LYS B 1 55 ? -12.648 16.812 -14.477 1 87.81 55 LYS B C 1
ATOM 1644 O O . LYS B 1 55 ? -12.805 16.625 -13.273 1 87.81 55 LYS B O 1
ATOM 1649 N N . GLU B 1 56 ? -13.523 16.562 -15.352 1 87.75 56 GLU B N 1
ATOM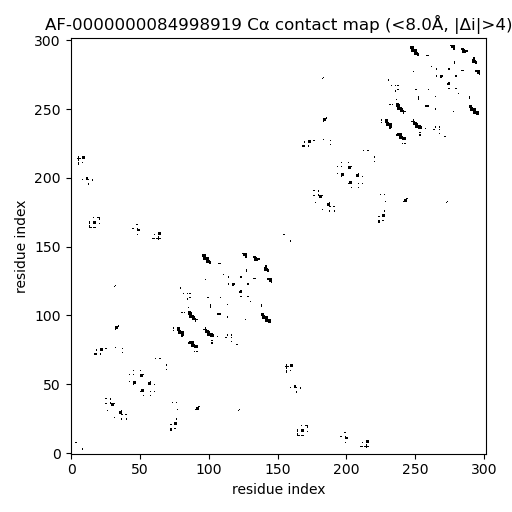 1650 C CA . GLU B 1 56 ? -14.828 16.047 -14.953 1 87.75 56 GLU B CA 1
ATOM 1651 C C . GLU B 1 56 ? -14.688 14.711 -14.219 1 87.75 56 GLU B C 1
ATOM 1653 O O . GLU B 1 56 ? -15.375 14.461 -13.234 1 87.75 56 GLU B O 1
ATOM 1658 N N . SER B 1 57 ? -13.852 13.867 -14.719 1 87.38 57 SER B N 1
ATOM 1659 C CA . SER B 1 57 ? -13.617 12.562 -14.109 1 87.38 57 SER B CA 1
ATOM 1660 C C . SER B 1 57 ? -13 12.703 -12.727 1 87.38 57 SER B C 1
ATOM 1662 O O . SER B 1 57 ? -13.367 11.969 -11.797 1 87.38 57 SER B O 1
ATOM 1664 N N . LEU B 1 58 ? -12.125 13.625 -12.586 1 87 58 LEU B N 1
ATOM 1665 C CA . LEU B 1 58 ? -11.453 13.852 -11.312 1 87 58 LEU B CA 1
ATOM 1666 C C . LEU B 1 58 ? -12.43 14.398 -10.273 1 87 58 LEU B C 1
ATOM 1668 O O . LEU B 1 58 ? -12.359 14.039 -9.102 1 87 58 LEU B O 1
ATOM 1672 N N . GLU B 1 59 ? -13.32 15.219 -10.773 1 87.69 59 GLU B N 1
ATOM 1673 C CA . GLU B 1 59 ? -14.352 15.75 -9.883 1 87.69 59 GLU B CA 1
ATOM 1674 C C . GLU B 1 59 ? -15.305 14.648 -9.422 1 87.69 59 GLU B C 1
ATOM 1676 O O . GLU B 1 59 ? -15.719 14.617 -8.266 1 87.69 59 GLU B O 1
ATOM 1681 N N . MET B 1 60 ? -15.578 13.789 -10.328 1 88.06 60 MET B N 1
ATOM 1682 C CA . MET B 1 60 ? -16.438 12.656 -10 1 88.06 60 MET B CA 1
ATOM 1683 C C . MET B 1 60 ? -15.766 11.766 -8.953 1 88.06 60 MET B C 1
ATOM 1685 O O . MET B 1 60 ? -16.422 11.258 -8.047 1 88.06 60 MET B O 1
ATOM 1689 N N . PHE B 1 61 ? -14.555 11.578 -9.156 1 91.38 61 PHE B N 1
ATOM 1690 C CA . PHE B 1 61 ? -13.797 10.781 -8.203 1 91.38 61 PHE B CA 1
ATOM 1691 C C . PHE B 1 61 ? -13.867 11.398 -6.809 1 91.38 61 PHE B C 1
ATOM 1693 O O . PHE B 1 61 ? -14.18 10.711 -5.836 1 91.38 61 PHE B O 1
AT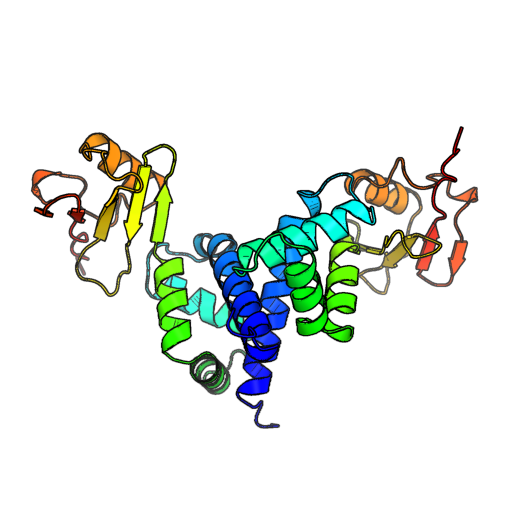OM 1700 N N . ALA B 1 62 ? -13.602 12.656 -6.742 1 87.5 62 ALA B N 1
ATOM 1701 C CA . ALA B 1 62 ? -13.625 13.375 -5.469 1 87.5 62 ALA B CA 1
ATOM 1702 C C . ALA B 1 62 ? -14.992 13.258 -4.801 1 87.5 62 ALA B C 1
ATOM 1704 O O . ALA B 1 62 ? -15.078 13.008 -3.596 1 87.5 62 ALA B O 1
ATOM 1705 N N . LYS B 1 63 ? -15.984 13.352 -5.57 1 89.81 63 LYS B N 1
ATOM 1706 C CA . LYS B 1 63 ? -17.344 13.25 -5.051 1 89.81 63 LYS B CA 1
ATOM 1707 C C . LYS B 1 63 ? -17.641 11.836 -4.562 1 89.81 63 LYS B C 1
ATOM 1709 O O . LYS B 1 63 ? -18.312 11.648 -3.539 1 89.81 63 LYS B O 1
ATOM 1714 N N . ALA B 1 64 ? -17.172 10.93 -5.293 1 89.88 64 ALA B N 1
ATOM 1715 C CA . ALA B 1 64 ? -17.422 9.531 -4.961 1 89.88 64 ALA B CA 1
ATOM 1716 C C . ALA B 1 64 ? -16.734 9.141 -3.658 1 89.88 64 ALA B C 1
ATOM 1718 O O . ALA B 1 64 ? -17.281 8.359 -2.871 1 89.88 64 ALA B O 1
ATOM 1719 N N . MET B 1 65 ? -15.578 9.555 -3.416 1 88.5 65 MET B N 1
ATOM 1720 C CA . MET B 1 65 ? -14.852 9.25 -2.188 1 88.5 65 MET B CA 1
ATOM 1721 C C . MET B 1 65 ? -15.539 9.883 -0.979 1 88.5 65 MET B C 1
ATOM 1723 O O . MET B 1 65 ? -15.531 9.305 0.112 1 88.5 65 MET B O 1
ATOM 1727 N N . GLY B 1 66 ? -16.219 10.984 -1.271 1 88.56 66 GLY B N 1
ATOM 1728 C CA . GLY B 1 66 ? -16.922 11.68 -0.208 1 88.56 66 GLY B CA 1
ATOM 1729 C C . GLY B 1 66 ? -16 12.477 0.699 1 88.56 66 GLY B C 1
ATOM 1730 O O . GLY B 1 66 ? -14.82 12.148 0.839 1 88.56 66 GLY B O 1
ATOM 1731 N N . SER B 1 67 ? -16.578 13.375 1.467 1 90.81 67 SER B N 1
ATOM 1732 C CA . SER B 1 67 ? -15.82 14.328 2.27 1 90.81 67 SER B CA 1
ATOM 1733 C C . SER B 1 67 ? -15.227 13.656 3.502 1 90.81 67 SER B C 1
ATOM 1735 O O . SER B 1 67 ? -14.078 13.922 3.867 1 90.81 67 SER B O 1
ATOM 1737 N N . ALA B 1 68 ? -15.945 12.758 4.043 1 89.69 68 ALA B N 1
ATOM 1738 C CA . ALA B 1 68 ? -15.484 12.117 5.27 1 89.69 68 ALA B CA 1
ATOM 1739 C C . ALA B 1 68 ? -14.234 11.273 5.008 1 89.69 68 ALA B C 1
ATOM 1741 O O . ALA B 1 68 ? -13.227 11.414 5.707 1 89.69 68 A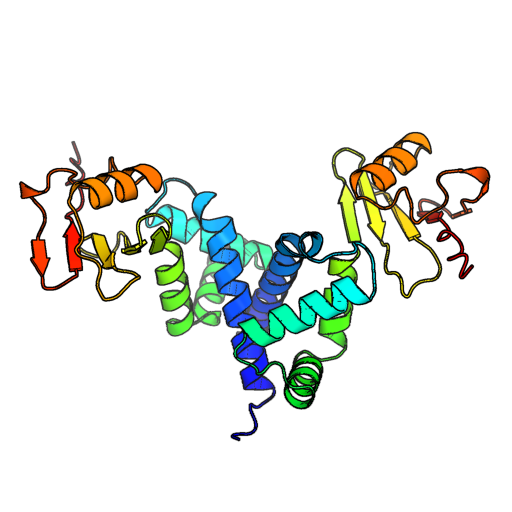LA B O 1
ATOM 1742 N N . LEU B 1 69 ? -14.312 10.484 3.996 1 89.25 69 LEU B N 1
ATOM 1743 C CA . LEU B 1 69 ? -13.18 9.625 3.668 1 89.25 69 LEU B CA 1
ATOM 1744 C C . LEU B 1 69 ? -11.992 10.453 3.184 1 89.25 69 LEU B C 1
ATOM 1746 O O . LEU B 1 69 ? -10.852 10.203 3.588 1 89.25 69 LEU B O 1
ATOM 1750 N N . THR B 1 70 ? -12.242 11.453 2.381 1 91.88 70 THR B N 1
ATOM 1751 C CA . THR B 1 70 ? -11.172 12.281 1.848 1 91.88 70 THR B CA 1
ATOM 1752 C C . THR B 1 70 ? -10.453 13.016 2.973 1 91.88 70 THR B C 1
ATOM 1754 O O . THR B 1 70 ? -9.227 13.133 2.959 1 91.88 70 THR B O 1
ATOM 1757 N N . SER B 1 71 ? -11.25 13.453 3.896 1 93.44 71 SER B N 1
ATOM 1758 C CA . SER B 1 71 ? -10.656 14.141 5.039 1 93.44 71 SER B CA 1
ATOM 1759 C C . SER B 1 71 ? -9.742 13.211 5.832 1 93.44 71 SER B C 1
ATOM 1761 O O . SER B 1 71 ? -8.641 13.602 6.227 1 93.44 71 SER B O 1
ATOM 1763 N N . ARG B 1 72 ? -10.172 12.008 6.016 1 93.12 72 ARG B N 1
ATOM 1764 C CA . ARG B 1 72 ? -9.367 11.023 6.734 1 93.12 72 ARG B CA 1
ATOM 1765 C C . ARG B 1 72 ? -8.102 10.688 5.961 1 93.12 72 ARG B C 1
ATOM 1767 O O . ARG B 1 72 ? -7.02 10.578 6.551 1 93.12 72 ARG B O 1
ATOM 1774 N N . MET B 1 73 ? -8.266 10.508 4.676 1 94.69 73 MET B N 1
ATOM 1775 C CA . MET B 1 73 ? -7.109 10.227 3.822 1 94.69 73 MET B CA 1
ATOM 1776 C C . MET B 1 73 ? -6.082 11.352 3.914 1 94.69 73 MET B C 1
ATOM 1778 O O . MET B 1 73 ? -4.883 11.094 4.035 1 94.69 73 MET B O 1
ATOM 1782 N N . ARG B 1 74 ? -6.609 12.531 3.881 1 96.25 74 ARG B N 1
ATOM 1783 C CA . ARG B 1 74 ? -5.723 13.695 3.922 1 96.25 74 ARG B CA 1
ATOM 1784 C C . ARG B 1 74 ? -4.973 13.766 5.246 1 96.25 74 ARG B C 1
ATOM 1786 O O . ARG B 1 74 ? -3.775 14.055 5.277 1 96.25 74 ARG B O 1
ATOM 1793 N N . LYS B 1 75 ? -5.66 13.523 6.285 1 96.44 75 LYS B N 1
ATOM 1794 C CA . LYS B 1 75 ? -5.023 13.508 7.602 1 96.44 75 LYS B CA 1
ATOM 1795 C C . LYS B 1 75 ? -3.855 12.531 7.637 1 96.44 75 LYS B C 1
ATOM 1797 O O . LYS B 1 75 ? -2.758 12.883 8.078 1 96.44 75 LYS B O 1
ATOM 1802 N N . ILE B 1 76 ? -4.094 11.383 7.109 1 96.69 76 ILE B N 1
ATOM 1803 C CA . ILE B 1 76 ? -3.072 10.336 7.105 1 96.69 76 ILE B CA 1
ATOM 1804 C C . ILE B 1 76 ? -1.925 10.75 6.184 1 96.69 76 ILE B C 1
ATOM 1806 O O . ILE B 1 76 ? -0.758 10.477 6.477 1 96.69 76 ILE B O 1
ATOM 1810 N N . PHE B 1 77 ? -2.27 11.398 5.121 1 98.19 77 PHE B N 1
ATOM 1811 C CA . PHE B 1 77 ? -1.278 11.844 4.152 1 98.19 77 PHE B CA 1
ATOM 1812 C C . PHE B 1 77 ? -0.284 12.805 4.797 1 98.19 77 PHE B C 1
ATOM 1814 O O . PHE B 1 77 ? 0.912 12.758 4.5 1 98.19 77 PHE B O 1
ATOM 1821 N N . PHE B 1 78 ? -0.742 13.586 5.75 1 98.44 78 PHE B N 1
ATOM 1822 C CA . PHE B 1 78 ? 0.093 14.656 6.277 1 98.44 78 PHE B CA 1
ATOM 1823 C C . PHE B 1 78 ? 0.521 14.359 7.707 1 98.44 78 PHE B C 1
ATOM 1825 O O . PHE B 1 78 ? 0.959 15.258 8.43 1 98.44 78 PHE B O 1
ATOM 1832 N N . GLU B 1 79 ? 0.373 13.164 8.156 1 97.75 79 GLU B N 1
ATOM 1833 C CA . GLU B 1 79 ? 0.872 12.781 9.469 1 97.75 79 GLU B CA 1
ATOM 1834 C C . GLU B 1 79 ? 2.029 11.789 9.359 1 97.75 79 GLU B C 1
ATOM 1836 O O . GLU B 1 79 ? 2.17 11.102 8.344 1 97.75 79 GLU B O 1
ATOM 1841 N N . ARG B 1 80 ? 2.875 11.82 10.305 1 97.94 80 ARG B N 1
ATOM 1842 C CA . ARG B 1 80 ? 3.943 10.836 10.469 1 97.94 80 ARG B CA 1
ATOM 1843 C C . ARG B 1 80 ? 4.07 10.398 11.922 1 97.94 80 ARG B C 1
ATOM 1845 O O . ARG B 1 80 ? 3.949 11.211 12.836 1 97.94 80 ARG B O 1
ATOM 1852 N N . ALA B 1 81 ? 4.281 9.156 12.062 1 96.06 81 ALA B N 1
ATOM 1853 C CA . ALA B 1 81 ? 4.613 8.609 13.375 1 96.06 81 ALA B CA 1
ATOM 1854 C C . ALA B 1 81 ? 6.074 8.164 13.422 1 96.06 81 ALA B C 1
ATOM 1856 O O . ALA B 1 81 ? 6.512 7.355 12.602 1 96.06 81 ALA B O 1
ATOM 1857 N N . LEU B 1 82 ? 6.801 8.766 14.297 1 96.25 82 LEU B N 1
ATOM 1858 C CA . LEU B 1 82 ? 8.18 8.367 14.539 1 96.25 82 LEU B CA 1
ATOM 1859 C C . LEU B 1 82 ? 8.297 7.594 15.844 1 96.25 82 LEU B C 1
ATOM 1861 O O . LEU B 1 82 ? 8.523 8.188 16.906 1 96.25 82 LEU B O 1
ATOM 1865 N N . GLU B 1 83 ? 8.297 6.312 15.797 1 93.38 83 GLU B N 1
ATOM 1866 C CA . GLU B 1 83 ? 8.219 5.445 16.969 1 93.38 83 GLU B CA 1
ATOM 1867 C C . GLU B 1 83 ? 9.492 5.531 17.797 1 93.38 83 GLU B C 1
ATOM 1869 O O . GLU B 1 83 ? 9.438 5.473 19.031 1 93.38 83 GLU B O 1
ATOM 1874 N N . ASP B 1 84 ? 10.586 5.613 17.141 1 93.44 84 ASP B N 1
ATOM 1875 C CA . ASP B 1 84 ? 11.867 5.648 17.844 1 93.44 84 ASP B CA 1
ATOM 1876 C C . ASP B 1 84 ? 12 6.914 18.688 1 93.44 84 ASP B C 1
ATOM 1878 O O . ASP B 1 84 ? 12.68 6.914 19.703 1 93.44 84 ASP B O 1
ATOM 1882 N N . LEU B 1 85 ? 11.266 7.98 18.328 1 94.56 85 LEU B N 1
ATOM 1883 C CA . LEU B 1 85 ? 11.242 9.227 19.094 1 94.56 85 LEU B CA 1
ATOM 1884 C C . LEU B 1 85 ? 9.953 9.352 19.891 1 94.56 85 LEU B C 1
ATOM 1886 O O . LEU B 1 85 ? 9.773 10.305 20.641 1 94.56 85 LEU B O 1
ATOM 1890 N N . SER B 1 86 ? 9.062 8.391 19.625 1 94.62 86 SER B N 1
ATOM 1891 C CA . SER B 1 86 ? 7.742 8.367 20.234 1 94.62 86 SER B CA 1
ATOM 1892 C C . SER B 1 86 ? 6.977 9.656 19.969 1 94.62 86 SER B C 1
ATOM 1894 O O . SER B 1 86 ? 6.398 10.25 20.875 1 94.62 86 SER B O 1
ATOM 1896 N N . LEU B 1 87 ? 7.031 10.125 18.766 1 96.38 87 LEU B N 1
ATOM 1897 C CA . LEU B 1 87 ? 6.367 11.367 18.375 1 96.38 87 LEU B CA 1
ATOM 1898 C C . LEU B 1 87 ? 5.449 11.148 17.188 1 96.38 87 LEU B C 1
ATOM 1900 O O . LEU B 1 87 ? 5.766 10.352 16.297 1 96.38 87 LEU B O 1
ATOM 1904 N N . HIS B 1 88 ? 4.371 11.781 17.188 1 97.12 88 HIS B N 1
ATOM 1905 C CA . HIS B 1 88 ? 3.43 11.883 16.078 1 97.12 88 HIS B CA 1
ATOM 1906 C C . HIS B 1 88 ? 3.354 13.32 15.562 1 97.12 88 HIS B C 1
ATOM 1908 O O . HIS B 1 88 ? 3.172 14.258 16.344 1 97.12 88 HIS B O 1
ATOM 1914 N N . VAL B 1 89 ? 3.545 13.438 14.312 1 97.88 89 VAL B N 1
ATOM 1915 C CA . VAL B 1 89 ? 3.574 14.758 13.703 1 97.88 89 VAL B CA 1
ATOM 1916 C C . VAL B 1 89 ? 2.379 14.922 12.766 1 97.88 89 VAL B C 1
ATOM 1918 O O . VAL B 1 89 ? 2.119 14.055 11.922 1 97.88 89 VAL B O 1
ATOM 1921 N N . MET B 1 90 ? 1.593 15.93 12.914 1 97.75 90 MET B N 1
ATOM 1922 C CA . MET B 1 90 ? 0.533 16.344 11.992 1 97.75 90 MET B CA 1
ATOM 1923 C C . MET B 1 90 ? 0.881 17.672 11.32 1 97.75 90 MET B C 1
ATOM 1925 O O . MET B 1 90 ? 0.954 18.703 11.984 1 97.75 90 MET B O 1
ATOM 1929 N N . ALA B 1 91 ? 1.084 17.609 10.023 1 98.25 91 ALA B N 1
ATOM 1930 C CA . ALA B 1 91 ? 1.582 18.797 9.32 1 98.25 91 ALA B CA 1
ATOM 1931 C C . ALA B 1 91 ? 0.797 19.031 8.039 1 98.25 91 ALA B C 1
ATOM 1933 O O . ALA B 1 91 ? 1.382 19.141 6.957 1 98.25 91 ALA B O 1
ATOM 1934 N N . ASP B 1 92 ? -0.474 19.203 8.18 1 97.56 92 ASP B N 1
ATOM 1935 C CA . ASP B 1 92 ? -1.299 19.594 7.043 1 97.56 92 ASP B CA 1
ATOM 1936 C C . ASP B 1 92 ? -1.101 21.078 6.715 1 97.56 92 ASP B C 1
ATOM 1938 O O . ASP B 1 92 ? -1.346 21.938 7.559 1 97.56 92 ASP B O 1
ATOM 1942 N N . PRO B 1 93 ? -0.72 21.391 5.504 1 96.56 93 PRO B N 1
ATOM 1943 C CA . PRO B 1 93 ? -0.444 22.781 5.133 1 96.56 93 PRO B CA 1
ATOM 1944 C C . PRO B 1 93 ? -1.684 23.672 5.211 1 96.56 93 PRO B C 1
ATOM 1946 O O . PRO B 1 93 ? -1.569 24.891 5.191 1 96.56 93 PRO B O 1
ATOM 1949 N N . ALA B 1 94 ? -2.795 23.078 5.207 1 94.94 94 ALA B N 1
ATOM 1950 C CA . ALA B 1 94 ? -4.023 23.859 5.312 1 94.94 94 ALA B CA 1
ATOM 1951 C C . ALA B 1 94 ? -4.25 24.328 6.746 1 94.94 94 ALA B C 1
ATOM 1953 O O . ALA B 1 94 ? -5.082 25.203 6.988 1 94.94 94 ALA B O 1
ATOM 1954 N N . GLU B 1 95 ? -3.562 23.719 7.703 1 95 95 GLU B N 1
ATOM 1955 C CA . GLU B 1 95 ? -3.658 24.125 9.102 1 95 95 GLU B CA 1
ATOM 1956 C C . GLU B 1 95 ? -2.664 25.234 9.422 1 95 95 GLU B C 1
ATOM 1958 O O . GLU B 1 95 ? -1.678 25.422 8.711 1 95 95 GLU B O 1
ATOM 1963 N N . ALA B 1 96 ? -2.871 25.891 10.5 1 93.81 96 ALA B N 1
ATOM 1964 C CA . ALA B 1 96 ? -2.08 27.062 10.859 1 93.81 96 ALA B CA 1
ATOM 1965 C C . ALA B 1 96 ? -0.708 26.656 11.391 1 93.81 96 ALA B C 1
ATOM 1967 O O . ALA B 1 96 ? 0.257 27.422 11.281 1 93.81 96 ALA B O 1
ATOM 1968 N N . GLN B 1 97 ? -0.658 25.484 11.977 1 96.06 97 GLN B N 1
ATOM 1969 C CA . GLN B 1 97 ? 0.576 25.062 12.633 1 96.06 97 GLN B CA 1
ATOM 1970 C C . GLN B 1 97 ? 0.787 23.562 12.492 1 96.06 97 GLN B C 1
ATOM 1972 O O . GLN B 1 97 ? -0.131 22.828 12.109 1 96.06 97 GLN B O 1
ATOM 1977 N N . VAL B 1 98 ? 1.981 23.203 12.672 1 98 98 VAL B N 1
ATOM 1978 C CA . VAL B 1 98 ? 2.346 21.797 12.789 1 98 98 VAL B CA 1
ATOM 1979 C C . VAL B 1 98 ? 2.201 21.344 14.242 1 98 98 VAL B C 1
ATOM 1981 O O . VAL B 1 98 ? 2.604 22.062 15.164 1 98 98 VAL B O 1
ATOM 1984 N N . LEU B 1 99 ? 1.58 20.203 14.422 1 97.5 99 LEU B N 1
ATOM 1985 C CA . LEU B 1 99 ? 1.378 19.703 15.773 1 97.5 99 LEU B CA 1
ATOM 1986 C C . LEU B 1 99 ? 2.256 18.469 16.031 1 97.5 99 LEU B C 1
ATOM 1988 O O . LEU B 1 99 ? 2.342 17.578 15.18 1 97.5 99 LEU B O 1
ATOM 1992 N N . ILE B 1 100 ? 2.879 18.453 17.109 1 97.25 100 ILE B N 1
ATOM 1993 C CA . ILE B 1 100 ? 3.654 17.312 17.578 1 97.25 100 ILE B CA 1
ATOM 1994 C C . ILE B 1 100 ? 3.055 16.781 18.875 1 97.25 100 ILE B C 1
ATOM 1996 O O . ILE B 1 100 ? 2.814 17.547 19.812 1 97.25 100 ILE B O 1
ATOM 2000 N N . MET B 1 101 ? 2.822 15.477 18.859 1 95.25 101 MET B N 1
ATOM 2001 C CA . MET B 1 101 ? 2.199 14.828 20.016 1 95.25 101 MET B CA 1
ATOM 2002 C C . MET B 1 101 ? 2.965 13.57 20.406 1 95.25 101 MET B C 1
ATOM 2004 O O . MET B 1 101 ? 3.547 12.898 19.547 1 95.25 101 MET B O 1
ATOM 2008 N N . PRO B 1 102 ? 2.967 13.305 21.641 1 94.19 102 PRO B N 1
ATOM 2009 C CA . PRO B 1 102 ? 3.586 12.047 22.047 1 94.19 102 PRO B CA 1
ATOM 2010 C C . PRO B 1 102 ? 2.742 10.828 21.672 1 94.19 102 PRO B C 1
ATOM 2012 O O . PRO B 1 102 ? 1.512 10.891 21.703 1 94.19 102 PRO B O 1
ATOM 2015 N N . ILE B 1 103 ? 3.379 9.773 21.219 1 91.56 103 ILE B N 1
ATOM 2016 C CA . ILE B 1 103 ? 2.703 8.508 20.953 1 91.56 103 ILE B CA 1
ATOM 2017 C C . ILE B 1 103 ? 2.455 7.777 22.281 1 91.56 103 ILE B C 1
ATOM 2019 O O . ILE B 1 103 ? 1.368 7.242 22.5 1 91.56 103 ILE B O 1
ATOM 2023 N N . ALA B 1 104 ? 3.514 7.926 23.078 1 84.62 104 ALA B N 1
ATOM 2024 C CA . ALA B 1 104 ? 3.41 7.305 24.406 1 84.62 104 ALA B CA 1
ATOM 2025 C C . ALA B 1 104 ? 2.957 8.312 25.453 1 84.62 104 ALA B C 1
ATOM 2027 O O . ALA B 1 104 ? 3.436 9.453 25.469 1 84.62 104 ALA B O 1
ATOM 2028 N N . LEU B 1 105 ? 2.041 8.078 26.297 1 72.75 105 LEU B N 1
ATOM 2029 C CA . LEU B 1 105 ? 1.378 8.961 27.25 1 72.75 105 LEU B CA 1
ATOM 2030 C C . LEU B 1 105 ? 2.391 9.602 28.203 1 72.75 105 LEU B C 1
ATOM 2032 O O . LEU B 1 105 ? 2.285 10.789 28.516 1 72.75 105 LEU B O 1
ATOM 2036 N N . GLU B 1 106 ? 3.332 8.922 28.656 1 70.5 106 GLU B N 1
ATOM 2037 C CA . GLU B 1 106 ? 4.168 9.438 29.734 1 70.5 106 GLU B CA 1
ATOM 2038 C C . GLU B 1 106 ? 5.406 10.141 29.188 1 70.5 106 GLU B C 1
ATOM 2040 O O . GLU B 1 106 ? 6.199 10.703 29.938 1 70.5 106 GLU B O 1
ATOM 2045 N N . LYS B 1 107 ? 5.383 10.375 27.984 1 74.62 107 LYS B N 1
ATOM 2046 C CA . LYS B 1 107 ? 6.629 10.906 27.438 1 74.62 107 LYS B CA 1
ATOM 2047 C C . LYS B 1 107 ? 6.621 12.43 27.438 1 74.62 107 LYS B C 1
ATOM 2049 O O . LYS B 1 107 ? 5.652 13.055 27 1 74.62 107 LYS B O 1
ATOM 2054 N N . MET B 1 108 ? 7.586 13.039 28.125 1 81.38 108 MET B N 1
ATOM 2055 C CA . MET B 1 108 ? 7.84 14.469 28 1 81.38 108 MET B CA 1
ATOM 2056 C C . MET B 1 108 ? 8.617 14.766 26.719 1 81.38 108 MET B C 1
ATOM 2058 O O . MET B 1 108 ? 9.641 14.133 26.438 1 81.38 108 MET B O 1
ATOM 2062 N N . ILE B 1 109 ? 8.094 15.617 25.969 1 89.69 109 ILE B N 1
ATOM 2063 C CA . ILE B 1 109 ? 8.688 15.914 24.672 1 89.69 109 ILE B CA 1
ATOM 2064 C C . ILE B 1 109 ? 9.867 16.875 24.859 1 89.69 109 ILE B C 1
ATOM 2066 O O . ILE B 1 109 ? 9.711 17.969 25.422 1 89.69 109 ILE B O 1
ATOM 2070 N N . ASN B 1 110 ? 10.977 16.391 24.484 1 91.81 110 ASN B N 1
ATOM 2071 C CA . ASN B 1 110 ? 12.18 17.219 24.5 1 91.81 110 ASN B CA 1
ATOM 2072 C C . ASN B 1 110 ? 12.367 17.953 23.172 1 91.81 110 ASN B C 1
ATOM 2074 O O . ASN B 1 110 ? 12.062 17.406 22.109 1 91.81 110 ASN B O 1
ATOM 2078 N N . ASP B 1 111 ? 12.969 19.156 23.266 1 94.62 111 ASP B N 1
ATOM 2079 C CA . ASP B 1 111 ? 13.117 20.016 22.094 1 94.62 111 ASP B CA 1
ATOM 2080 C C . ASP B 1 111 ? 14.016 19.359 21.047 1 94.62 111 ASP B C 1
ATOM 2082 O O . ASP B 1 111 ? 13.766 19.484 19.844 1 94.62 111 ASP B O 1
ATOM 2086 N N . ASN B 1 112 ? 14.992 18.703 21.484 1 95.81 112 ASN B N 1
ATOM 2087 C CA . ASN B 1 112 ? 15.906 18.062 20.547 1 95.81 112 ASN B CA 1
ATOM 2088 C C . ASN B 1 112 ? 15.203 16.969 19.734 1 95.81 112 ASN B C 1
ATOM 2090 O O . ASN B 1 112 ? 15.461 16.812 18.547 1 95.81 112 ASN B O 1
ATOM 2094 N N . ASP B 1 113 ? 14.344 16.25 20.422 1 95.62 113 ASP B N 1
ATOM 2095 C CA . ASP B 1 113 ? 13.578 15.219 19.719 1 95.62 113 ASP B CA 1
ATOM 2096 C C . ASP B 1 113 ? 12.672 15.828 18.656 1 95.62 113 ASP B C 1
ATOM 2098 O O . ASP B 1 113 ? 12.5 15.258 17.578 1 95.62 113 ASP B O 1
ATOM 2102 N N . VAL B 1 114 ? 12.156 16.953 19.016 1 96.88 114 VAL B N 1
ATOM 2103 C CA . VAL B 1 114 ? 11.258 17.641 18.078 1 96.88 114 VAL B CA 1
ATOM 2104 C C . VAL B 1 114 ? 12.031 18.062 16.828 1 96.88 114 VAL B C 1
ATOM 2106 O O . VAL B 1 114 ? 11.602 17.781 15.711 1 96.88 114 VAL B O 1
ATOM 2109 N N . VAL B 1 115 ? 13.141 18.656 17.016 1 97.62 115 VAL B N 1
ATOM 2110 C CA . VAL B 1 115 ? 13.969 19.109 15.891 1 97.62 115 VAL B CA 1
ATOM 2111 C C . VAL B 1 115 ? 14.383 17.922 15.039 1 97.62 115 VAL B C 1
ATOM 2113 O O . VAL B 1 115 ? 14.297 17.969 13.812 1 97.62 115 VAL B O 1
ATOM 2116 N N . GLN B 1 116 ? 14.773 16.859 15.672 1 97.75 116 GLN B N 1
ATOM 2117 C CA . GLN B 1 116 ? 15.164 15.648 14.961 1 97.75 116 GLN B CA 1
ATOM 2118 C C . GLN B 1 116 ? 14 15.102 14.133 1 97.75 116 GLN B C 1
ATOM 2120 O O . GLN B 1 116 ? 14.18 14.727 12.969 1 97.75 116 GLN B O 1
ATOM 2125 N N . ALA B 1 117 ? 12.836 15.07 14.719 1 97.75 117 ALA B N 1
ATOM 2126 C CA . ALA B 1 117 ? 11.648 14.586 14.023 1 97.75 117 ALA B CA 1
ATOM 2127 C C . ALA B 1 117 ? 11.359 15.406 12.773 1 97.75 117 ALA B C 1
ATOM 2129 O O . ALA B 1 117 ? 11.164 14.859 11.688 1 97.75 117 ALA B O 1
ATOM 2130 N N . LEU B 1 118 ? 11.398 16.688 12.945 1 98.06 118 LEU B N 1
ATOM 2131 C CA . LEU B 1 118 ? 11.07 17.594 11.852 1 98.06 118 LEU B CA 1
ATOM 2132 C C . LEU B 1 118 ? 12.07 17.453 10.711 1 98.06 118 LEU B C 1
ATOM 2134 O O . LEU B 1 118 ? 11.68 17.438 9.539 1 98.06 118 LEU B O 1
ATOM 2138 N N . GLU B 1 119 ? 13.289 17.266 11.055 1 97.62 119 GLU B N 1
ATOM 2139 C CA . GLU B 1 119 ? 14.328 17.094 10.039 1 97.62 119 GLU B CA 1
ATOM 2140 C C . GLU B 1 119 ? 14.211 15.75 9.336 1 97.62 119 GLU B C 1
ATOM 2142 O O . GLU B 1 119 ? 14.32 15.664 8.117 1 97.62 119 GLU B O 1
ATOM 2147 N N . ARG B 1 120 ? 13.914 14.797 10.039 1 97.44 120 ARG B N 1
ATOM 2148 C CA . ARG B 1 120 ? 13.852 13.438 9.508 1 97.44 120 ARG B CA 1
ATOM 2149 C C . ARG B 1 120 ? 12.719 13.297 8.5 1 97.44 120 ARG B C 1
ATOM 2151 O O . ARG B 1 120 ? 12.836 12.562 7.523 1 97.44 120 ARG B O 1
ATOM 2158 N N . ILE B 1 121 ? 11.672 14.008 8.75 1 97.44 121 ILE B N 1
ATOM 2159 C CA . ILE B 1 121 ? 10.516 13.82 7.883 1 97.44 121 ILE B CA 1
ATOM 2160 C C . ILE B 1 121 ? 10.492 14.906 6.812 1 97.44 121 ILE B C 1
ATOM 2162 O O . ILE B 1 121 ? 9.516 15.031 6.066 1 97.44 121 ILE B O 1
ATOM 2166 N N . GLY B 1 122 ? 11.477 15.789 6.805 1 96.69 122 GLY B N 1
ATOM 2167 C CA . GLY B 1 122 ? 11.641 16.734 5.719 1 96.69 122 GLY B CA 1
ATOM 2168 C C . GLY B 1 122 ? 10.906 18.047 5.961 1 96.69 122 GLY B C 1
ATOM 2169 O O . GLY B 1 122 ? 10.57 18.766 5.012 1 96.69 122 GLY B O 1
ATOM 2170 N N . LEU B 1 123 ? 10.625 18.406 7.207 1 97.06 123 LEU B N 1
ATOM 2171 C CA . LEU B 1 123 ? 9.906 19.625 7.527 1 97.06 123 LEU B CA 1
ATOM 2172 C C . LEU B 1 123 ? 10.867 20.734 7.977 1 97.06 123 LEU B C 1
ATOM 2174 O O . LEU B 1 123 ? 10.445 21.859 8.211 1 97.06 123 LEU B O 1
ATOM 2178 N N . GLY B 1 124 ? 12.039 20.422 8.078 1 95.19 124 GLY B N 1
ATOM 2179 C CA . GLY B 1 124 ? 13.016 21.312 8.672 1 95.19 124 GLY B CA 1
ATOM 2180 C C . GLY B 1 124 ? 13.039 22.688 8.031 1 95.19 124 GLY B C 1
ATOM 2181 O O . GLY B 1 124 ? 13.227 23.703 8.711 1 95.19 124 GLY B O 1
ATOM 2182 N N . ASP B 1 125 ? 12.844 22.719 6.75 1 94.88 125 ASP B N 1
ATOM 2183 C CA . ASP B 1 125 ? 12.938 23.984 6.027 1 94.88 125 ASP B CA 1
ATOM 2184 C C . ASP B 1 125 ? 11.57 24.672 5.949 1 94.88 125 ASP B C 1
ATOM 2186 O O . ASP B 1 125 ? 11.477 25.812 5.488 1 94.88 125 ASP B O 1
ATOM 2190 N N . LYS B 1 126 ? 10.57 24.078 6.453 1 96.19 126 LYS B N 1
ATOM 2191 C CA . LYS B 1 126 ? 9.219 24.594 6.262 1 96.19 126 LYS B CA 1
ATOM 2192 C C . LYS B 1 126 ? 8.664 25.188 7.555 1 96.19 126 LYS B C 1
ATOM 2194 O O . LYS B 1 126 ? 7.668 25.906 7.539 1 96.19 126 LYS B O 1
ATOM 2199 N N . VAL B 1 127 ? 9.406 24.844 8.602 1 97.12 127 VAL B N 1
ATOM 2200 C CA . VAL B 1 127 ? 8.906 25.312 9.898 1 97.12 127 VAL B CA 1
ATOM 2201 C C . VAL B 1 127 ? 10.047 25.938 10.695 1 97.12 127 VAL B C 1
ATOM 2203 O O . VAL B 1 127 ? 11.219 25.781 10.344 1 97.12 127 VAL B O 1
ATOM 2206 N N . SER B 1 128 ? 9.609 26.641 11.758 1 95.56 128 SER B N 1
ATOM 2207 C CA . SER B 1 128 ? 10.617 27.188 12.664 1 95.56 128 SER B CA 1
ATOM 2208 C C . SER B 1 128 ? 11.242 26.078 13.508 1 95.56 128 SER B C 1
ATOM 2210 O O . SER B 1 128 ? 10.531 25.328 14.18 1 95.56 128 SER B O 1
ATOM 2212 N N . LEU B 1 129 ? 12.516 26 13.516 1 95.44 129 LEU B N 1
ATOM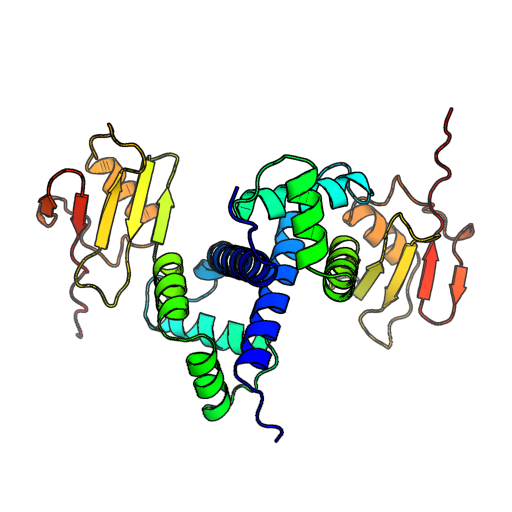 2213 C CA . LEU B 1 129 ? 13.203 24.984 14.305 1 95.44 129 LEU B CA 1
ATOM 2214 C C . LEU B 1 129 ? 13.609 25.531 15.672 1 95.44 129 LEU B C 1
ATOM 2216 O O . LEU B 1 129 ? 14.078 24.781 16.531 1 95.44 129 LEU B O 1
ATOM 2220 N N . SER B 1 130 ? 13.367 26.812 15.875 1 94.75 130 SER B N 1
ATOM 2221 C CA . SER B 1 130 ? 13.664 27.422 17.156 1 94.75 130 SER B CA 1
ATOM 2222 C C . SER B 1 130 ? 12.516 27.234 18.141 1 94.75 130 SER B C 1
ATOM 2224 O O . SER B 1 130 ? 11.391 27.672 17.891 1 94.75 130 SER B O 1
ATOM 2226 N N . SER B 1 131 ? 12.812 26.641 19.266 1 94.81 131 SER B N 1
ATOM 2227 C CA . SER B 1 131 ? 11.789 26.359 20.281 1 94.81 131 SER B CA 1
ATOM 2228 C C . SER B 1 131 ? 11.195 27.641 20.828 1 94.81 131 SER B C 1
ATOM 2230 O O . SER B 1 131 ? 10.133 27.625 21.469 1 94.81 131 SER B O 1
ATOM 2232 N N . ALA B 1 132 ? 11.906 28.703 20.578 1 94.88 132 ALA B N 1
ATOM 2233 C CA . ALA B 1 132 ? 11.398 30 21.016 1 94.88 132 ALA B CA 1
ATOM 2234 C C . ALA B 1 132 ? 10.07 30.328 20.344 1 94.88 132 ALA B C 1
ATOM 2236 O O . ALA B 1 132 ? 9.258 31.094 20.875 1 94.88 132 ALA B O 1
ATOM 2237 N N . ALA B 1 133 ? 9.859 29.766 19.219 1 95.5 133 ALA B N 1
ATOM 2238 C CA . ALA B 1 133 ? 8.664 30.062 18.422 1 95.5 133 ALA B CA 1
ATOM 2239 C C . ALA B 1 133 ? 7.559 29.047 18.703 1 95.5 133 ALA B C 1
ATOM 2241 O O . ALA B 1 133 ? 6.434 29.203 18.203 1 95.5 133 ALA B O 1
ATOM 2242 N N . TRP B 1 134 ? 7.855 28.047 19.484 1 96.94 134 TRP B N 1
ATOM 2243 C CA . TRP B 1 134 ? 6.91 26.953 19.672 1 96.94 134 TRP B CA 1
ATOM 2244 C C . TRP B 1 134 ? 5.945 27.25 20.812 1 96.94 134 TRP B C 1
ATOM 2246 O O . TRP B 1 134 ? 6.289 27.969 21.75 1 96.94 134 TRP B O 1
ATOM 2256 N N . GLU B 1 135 ? 4.746 26.75 20.719 1 95.94 135 GLU B N 1
ATOM 2257 C CA . GLU B 1 135 ? 3.777 26.781 21.812 1 95.94 135 GLU B CA 1
ATOM 2258 C C . GLU B 1 135 ? 3.518 25.391 22.375 1 95.94 135 GLU B C 1
ATOM 2260 O O . GLU B 1 135 ? 3.256 24.453 21.609 1 95.94 135 GLU B O 1
ATOM 2265 N N . ARG B 1 136 ? 3.643 25.328 23.641 1 92.56 136 ARG B N 1
ATOM 2266 C CA . ARG B 1 136 ? 3.422 24.047 24.297 1 92.56 136 ARG B CA 1
ATOM 2267 C C . ARG B 1 136 ? 2.158 24.078 25.156 1 92.56 136 ARG B C 1
ATOM 2269 O O . ARG B 1 136 ? 1.955 25 25.938 1 92.56 136 ARG B O 1
ATOM 2276 N N . HIS B 1 137 ? 1.288 23.25 24.797 1 87.12 137 HIS B N 1
ATOM 2277 C CA . HIS B 1 137 ? 0.088 23.062 25.609 1 87.12 137 HIS B CA 1
ATOM 2278 C C . HIS B 1 137 ? -0.082 21.594 26 1 87.12 137 HIS B C 1
ATOM 2280 O O . HIS B 1 137 ? -0.363 20.75 25.156 1 87.12 137 HIS B O 1
ATOM 2286 N N . ASP B 1 138 ? 0.011 21.406 27.297 1 83.38 138 ASP B N 1
ATOM 2287 C CA . ASP B 1 138 ? -0.02 20.031 27.781 1 83.38 138 ASP B CA 1
ATOM 2288 C C . ASP B 1 138 ? 1.039 19.172 27.094 1 83.38 138 ASP B C 1
ATOM 2290 O O . ASP B 1 138 ? 2.225 19.516 27.109 1 83.38 138 ASP B O 1
ATOM 2294 N N . SER B 1 139 ? 0.693 18.141 26.406 1 86.38 139 SER B N 1
ATOM 2295 C CA . SER B 1 139 ? 1.679 17.266 25.797 1 86.38 139 SER B CA 1
ATOM 2296 C C . SER B 1 139 ? 1.787 17.531 24.297 1 86.38 139 SER B C 1
ATOM 2298 O O . SER B 1 139 ? 2.475 16.797 23.578 1 86.38 139 SER B O 1
ATOM 2300 N N . ILE B 1 140 ? 1.229 18.672 23.875 1 93 140 ILE B N 1
ATOM 2301 C CA . ILE B 1 140 ? 1.234 18.953 22.438 1 93 140 ILE B CA 1
ATOM 2302 C C . ILE B 1 140 ? 2.104 20.188 22.172 1 93 140 ILE B C 1
ATOM 2304 O O . ILE B 1 140 ? 2.062 21.156 22.922 1 93 140 ILE B O 1
ATOM 2308 N N . ILE B 1 141 ? 2.908 20.094 21.203 1 96.56 141 ILE B N 1
ATOM 2309 C CA . ILE B 1 141 ? 3.713 21.234 20.766 1 96.56 141 ILE B CA 1
ATOM 2310 C C . ILE B 1 141 ? 3.195 21.75 19.422 1 96.56 141 ILE B C 1
ATOM 2312 O O . ILE B 1 141 ? 3.008 20.969 18.484 1 96.56 141 ILE B O 1
ATOM 2316 N N . SER B 1 142 ? 2.908 23.016 19.344 1 97.31 142 SER B N 1
ATOM 2317 C CA . SER B 1 142 ? 2.502 23.688 18.109 1 97.31 142 SER B CA 1
ATOM 2318 C C . SER B 1 142 ? 3.654 24.469 17.5 1 97.31 142 SER B C 1
ATOM 2320 O O . SER B 1 142 ? 4.266 25.312 18.172 1 97.31 142 SER B O 1
ATOM 2322 N N . ILE B 1 143 ? 3.934 24.203 16.234 1 98 143 ILE B N 1
ATOM 2323 C CA . ILE B 1 143 ? 5.078 24.797 15.547 1 98 143 ILE B CA 1
ATOM 2324 C C . ILE B 1 143 ? 4.598 25.609 14.344 1 98 143 ILE B C 1
ATOM 2326 O O . ILE B 1 143 ? 3.939 25.078 13.453 1 98 143 ILE B O 1
ATOM 2330 N N . PRO B 1 144 ? 4.891 26.891 14.242 1 96.62 144 PRO B N 1
ATOM 2331 C CA . PRO B 1 144 ? 4.438 27.688 13.109 1 96.62 144 PRO B CA 1
ATOM 2332 C C . PRO B 1 144 ? 5.176 27.359 11.812 1 96.62 144 PRO B C 1
ATOM 2334 O O . PRO B 1 144 ? 6.371 27.047 11.844 1 96.62 144 PRO B O 1
ATOM 2337 N N . TRP B 1 145 ? 4.477 27.469 10.695 1 96.56 145 TRP B N 1
ATOM 2338 C CA . TRP B 1 145 ? 5.105 27.406 9.383 1 96.56 145 TRP B CA 1
ATOM 2339 C C . TRP B 1 145 ? 6.008 28.609 9.141 1 96.56 145 TRP B C 1
ATOM 2341 O O . TRP B 1 145 ? 5.754 29.688 9.672 1 96.56 145 TRP B O 1
ATOM 2351 N N . ASN B 1 146 ? 7.074 28.328 8.391 1 93.5 146 ASN B N 1
ATOM 2352 C CA . ASN B 1 146 ? 7.867 29.469 7.969 1 93.5 146 ASN B CA 1
ATOM 2353 C C . ASN B 1 146 ? 7.078 30.375 7.027 1 93.5 146 ASN B C 1
ATOM 2355 O O . ASN B 1 146 ? 6.281 29.906 6.219 1 93.5 146 ASN B O 1
ATOM 2359 N N . VAL B 1 147 ? 7.004 31.656 7.281 1 75.44 147 VAL B N 1
ATOM 2360 C CA . VAL B 1 147 ? 6.312 32.625 6.441 1 75.44 147 VAL B CA 1
ATOM 2361 C C . VAL B 1 147 ? 6.879 32.562 5.023 1 75.44 147 VAL B C 1
ATOM 2363 O O . VAL B 1 147 ? 8.094 32.5 4.832 1 75.44 147 VAL B O 1
ATOM 2366 N N . LYS B 1 148 ? 6.098 31.969 3.98 1 61.28 148 LYS B N 1
ATOM 2367 C CA . LYS B 1 148 ? 6.488 32.094 2.58 1 61.28 148 LYS B CA 1
ATOM 2368 C C . LYS B 1 148 ? 6.898 33.531 2.246 1 61.28 148 LYS B C 1
ATOM 2370 O O . LYS B 1 148 ? 6.141 34.469 2.484 1 61.28 148 LYS B O 1
ATOM 2375 N N . SER B 1 149 ? 8.117 33.906 2.402 1 44.34 149 SER B N 1
ATOM 2376 C CA . SER B 1 149 ? 8.453 35.188 1.812 1 44.34 149 SER B CA 1
ATOM 2377 C C . SER B 1 149 ? 8.094 35.219 0.331 1 44.34 149 SER B C 1
ATOM 2379 O O . SER B 1 149 ? 8.641 34.469 -0.467 1 44.34 149 SER B O 1
ATOM 2381 N N . ASP B 1 150 ? 6.941 35.344 0.049 1 39.41 150 ASP B N 1
ATOM 2382 C CA . ASP B 1 150 ? 6.668 35.812 -1.302 1 39.41 150 ASP B CA 1
ATOM 2383 C C . ASP B 1 150 ? 7.641 36.938 -1.692 1 39.41 150 ASP B C 1
ATOM 2385 O O . ASP B 1 150 ? 7.523 38.062 -1.211 1 39.41 150 ASP B O 1
ATOM 2389 N N . ILE B 1 151 ? 8.961 36.812 -1.504 1 29.98 151 ILE B N 1
ATOM 2390 C CA . ILE B 1 151 ? 9.68 37.812 -2.268 1 29.98 151 ILE B CA 1
ATOM 2391 C C . ILE B 1 151 ? 9.609 37.5 -3.756 1 29.98 151 ILE B C 1
ATOM 2393 O O . ILE B 1 151 ? 9.703 36.312 -4.145 1 29.98 151 ILE B O 1
#

pLDDT: mean 90.56, std 11.74, range [29.61, 98.5]

Organism: Prochlorococcus marinus (strain NATL2A) (NCBI:txid59920)

Radius of gyration: 23.62 Å; Cα contacts (8 Å, |Δi|>4): 388; chains: 2; bounding box: 41×76×59 Å

Sequence (302 aa):
MEQISRTSIQAKAFEFALLELIYSKRDSFQPLWSVDSWAKFLIWLSLNCGLSGEKESLEMFAKAMGSALTSRMRKIFFERALEDLSLHVMADPAEAQVLIMPIALEKMINDNDVVQALERIGLGDKVSLSSAAWERHDSIISIPWNVKSDIMEQISRTSIQAKAFEFALLELIYSKRDSFQPLWSVDSWAKFLIWLSLNCGLSGEKESLEMFAKAMGSALTSRMRKIFFERALEDLSLHVMADPAEAQVLIMPIALEKMINDNDVVQALERIGLGDKVSLSSAAWERHDSIISIPWNVKSDI

Secondary structure (DSSP, 8-state):
-----HHHHHHHHHHHHHHHHHHHHGGGSSSSSSHHHHHHHHHHHHHHTT--SSHHHHHHHHHHH-HHHHHHHHHHHTEEEETTTTEEEE--TTSSEEEEEESSTTPPPPHHHHHHHHHHTT-TTTB---GGG-EEETTEEEEEBP-----/-----HHHHHHHHHHHHHHHHHHHHGGGSSSSSSHHHHHHHHHHHHHHTT--SSHHHHHHHHHHHHHHHHHHHHHHHTEEEETTTTEEEE--TTSSEEEEEESSTTPPPPHHHHHHHHHHTT-TTTB---GGG-EEETTEEEEEBP-----

Solvent-accessible surface area (backbone atoms only — not comparable to full-atom values): 16930 Å² total; per-residue (Å²): 126,82,77,76,44,48,66,54,50,44,50,32,44,35,50,44,22,43,50,51,44,38,72,71,44,49,87,76,31,73,60,72,73,36,71,60,17,53,50,51,48,52,51,51,51,40,44,70,43,73,41,57,92,46,69,68,44,49,51,49,47,54,58,38,57,29,68,70,51,48,52,52,51,49,52,56,56,32,38,47,76,40,73,94,73,34,35,30,37,41,40,44,66,91,49,82,43,30,38,38,33,53,69,47,88,86,55,78,86,49,70,66,56,51,48,50,50,34,47,73,74,68,40,51,87,50,32,60,76,52,71,86,68,43,44,75,54,90,71,34,37,38,32,43,56,49,77,77,70,83,117,126,84,78,76,44,49,66,54,50,45,49,33,45,34,50,44,23,44,51,52,44,38,72,70,45,48,86,75,32,71,58,72,74,36,71,60,17,52,51,50,48,52,52,52,52,40,44,68,42,71,40,56,92,46,69,69,45,50,51,49,48,54,58,36,57,30,70,70,53,49,51,52,51,48,51,57,58,32,38,49,75,39,71,96,74,35,33,31,38,42,40,46,68,89,48,83,43,30,39,39,32,52,70,46,88,85,54,79,86,49,70,66,57,51,48,50,51,34,46,72,75,68,39,51,87,50,31,61,78,53,69,86,69,42,44,76,54,91,73,33,36,38,31,43,56,49,77,78,71,82,118

Nearest PDB structures (foldseek):
  7egb-assembly1_8  TM=3.353E-01  e=1.213E+00  Homo sapiens
  8ovi-assembly1_A  TM=4.323E-01  e=3.530E+00  Homo sapiens
  7egb-assembly1_8  TM=3.351E-01  e=1.223E+00  Homo sapiens
  8ovi-assembly1_A  TM=4.331E-01  e=3.771E+00  Homo sapiens

Foldseek 3Di:
DPPCDPVNVVVVVVLVVLLVVLVVCLVVFPPHQDPRSLVVVLLVVQVVVVFDSDPVRSVVSDVVCPDVSSVVSQQSSQWDADVVLQWIWGRHPVDFWIKIAGNDDPDAHDLVSVLVVCVVVPNNQFWDSDCVQWDDDDRMITTGTDPPPPD/DPPCDPVNVVVVVVLVVLLVVLVVCLVVFPPHQDPRSLVVVLLVVQVVVVFDSDPVRSVVSDPVCPDVNSVVSQQSSQWDADVVLQWIWGRHPVDFWIKIAGNDPPDAHDLVSVLVVCVVVPNNQFWDSDCVQWDDDDRMITTGTDPPPPD